Protein AF-A0ABD2NAQ2-F1 (afdb_monomer)

pLDDT: mean 83.65, std 16.42, range [29.16, 98.25]

Mean predicted aligned error: 15.55 Å

Radius of gyration: 66.4 Å; Cα contacts (8 Å, |Δi|>4): 76; chains: 1; bounding box: 113×41×179 Å

Solvent-accessible surface area (backbone atoms only — not comparable to full-atom values): 9978 Å² total; per-residue (Å²): 134,84,84,78,57,86,71,51,99,63,96,69,98,57,73,55,30,34,18,79,78,80,72,46,64,30,44,53,79,62,47,77,69,45,72,62,57,48,77,77,55,95,48,34,30,32,74,26,59,69,56,47,50,60,46,55,54,50,54,51,52,51,51,55,51,49,51,53,50,52,51,51,48,53,59,47,53,54,51,49,54,52,50,53,52,51,50,52,52,50,52,50,51,51,54,54,52,51,52,53,49,53,52,51,52,52,51,51,51,53,51,53,51,51,49,52,54,51,50,51,52,53,51,51,54,51,51,54,50,52,52,52,51,52,52,51,54,49,51,54,50,52,52,51,49,52,55,50,51,51,50,52,51,52,51,53,52,54,53,51,52,52,53,52,52,52,50,54,51,50,52,50,55,52,54,68,73,75,111

Organism: NCBI:txid559131

Structure (mmCIF, N/CA/C/O backbone):
data_AF-A0ABD2NAQ2-F1
#
_entry.id   AF-A0ABD2NAQ2-F1
#
loop_
_atom_site.group_PDB
_atom_site.id
_atom_site.type_symbol
_atom_site.label_atom_id
_atom_site.label_alt_id
_atom_site.label_comp_id
_atom_site.label_asym_id
_atom_site.label_entity_id
_atom_site.label_seq_id
_atom_site.pdbx_PDB_ins_code
_atom_site.Cartn_x
_atom_site.Cartn_y
_atom_site.Cartn_z
_atom_site.occupancy
_atom_site.B_iso_or_equiv
_atom_site.auth_seq_id
_atom_site.auth_comp_id
_atom_site.auth_asym_id
_atom_site.auth_atom_id
_atom_site.pdbx_PDB_model_num
ATOM 1 N N . MET A 1 1 ? -23.093 -37.014 73.236 1.00 29.16 1 MET A N 1
ATOM 2 C CA . MET A 1 1 ? -22.778 -35.650 73.711 1.00 29.16 1 MET A CA 1
ATOM 3 C C . MET A 1 1 ? -24.013 -34.782 73.513 1.00 29.16 1 MET A C 1
ATOM 5 O O . MET A 1 1 ? -24.425 -34.605 72.377 1.00 29.16 1 MET A O 1
ATOM 9 N N . GLN A 1 2 ? -24.665 -34.348 74.595 1.00 29.91 2 GLN A N 1
ATOM 10 C CA . GLN A 1 2 ? -25.843 -33.474 74.535 1.00 29.91 2 GLN A CA 1
ATOM 11 C C . GLN A 1 2 ? -25.378 -32.021 74.399 1.00 29.91 2 GLN A C 1
ATOM 13 O O . GLN A 1 2 ? -24.730 -31.498 75.302 1.00 29.91 2 GLN A O 1
ATOM 18 N N . SER A 1 3 ? -25.695 -31.372 73.278 1.00 34.88 3 SER A N 1
ATOM 19 C CA . SER A 1 3 ? -25.509 -29.930 73.108 1.00 34.88 3 SER A CA 1
ATOM 20 C C . SER A 1 3 ? -26.498 -29.196 74.019 1.00 34.88 3 SER A C 1
ATOM 22 O O . SER A 1 3 ? -27.685 -29.088 73.702 1.00 34.88 3 SER A O 1
ATOM 24 N N . GLN A 1 4 ? -26.041 -28.738 75.185 1.00 41.44 4 GLN A N 1
ATOM 25 C CA . GLN A 1 4 ? -26.838 -27.862 76.041 1.00 41.44 4 GLN A CA 1
ATOM 26 C C . GLN A 1 4 ? -27.029 -26.512 75.338 1.00 41.44 4 GLN A C 1
ATOM 28 O O . GLN A 1 4 ? -26.073 -25.806 75.027 1.00 41.44 4 GLN A O 1
ATOM 33 N N . PHE A 1 5 ? -28.289 -26.181 75.060 1.00 50.16 5 PHE A N 1
ATOM 34 C CA . PHE A 1 5 ? -28.706 -24.945 74.410 1.00 50.16 5 PHE A CA 1
ATOM 35 C C . PHE A 1 5 ? -28.447 -23.739 75.328 1.00 50.16 5 PHE A C 1
ATOM 37 O O . PHE A 1 5 ? -29.057 -23.611 76.388 1.00 50.16 5 PHE A O 1
ATOM 44 N N . GLN A 1 6 ? -27.567 -22.830 74.902 1.00 51.25 6 GLN A N 1
ATOM 45 C CA . GLN A 1 6 ? -27.079 -21.689 75.694 1.00 51.25 6 GLN A CA 1
ATOM 46 C C . GLN A 1 6 ? -28.094 -20.572 75.956 1.00 51.25 6 GLN A C 1
ATOM 48 O O . GLN A 1 6 ? -27.788 -19.632 76.682 1.00 51.25 6 GLN A O 1
ATOM 53 N N . CYS A 1 7 ? -29.299 -20.631 75.389 1.00 58.47 7 CYS A N 1
ATOM 54 C CA . CYS A 1 7 ? -30.279 -19.583 75.643 1.00 58.47 7 CYS A CA 1
ATOM 55 C C . CYS A 1 7 ? -30.779 -19.641 77.098 1.00 58.47 7 CYS A C 1
ATOM 57 O O . CYS A 1 7 ? -30.884 -18.617 77.766 1.00 58.47 7 CYS A O 1
ATOM 59 N N . CYS A 1 8 ? -31.061 -20.849 77.594 1.00 55.59 8 CYS A N 1
ATOM 60 C CA . CYS A 1 8 ? -31.665 -21.111 78.894 1.00 55.59 8 CYS A CA 1
ATOM 61 C C . CYS A 1 8 ? -31.304 -22.590 79.245 1.00 55.59 8 CYS A C 1
ATOM 63 O O . CYS A 1 8 ? -31.660 -23.464 78.462 1.00 55.59 8 CYS A O 1
ATOM 65 N N . ASN A 1 9 ? -30.642 -22.906 80.384 1.00 56.09 9 ASN A N 1
ATOM 66 C CA . ASN A 1 9 ? -30.220 -24.275 80.829 1.00 56.09 9 ASN A CA 1
ATOM 67 C C . ASN A 1 9 ? -31.375 -25.299 81.027 1.00 56.09 9 ASN A C 1
ATOM 69 O O . ASN A 1 9 ? -31.235 -26.311 81.712 1.00 56.09 9 ASN A O 1
ATOM 73 N N . LYS A 1 10 ? -32.559 -25.021 80.482 1.00 54.97 10 LYS A N 1
ATOM 74 C CA . LYS A 1 10 ? -33.785 -25.801 80.613 1.00 54.97 10 LYS A CA 1
ATOM 75 C C . LYS A 1 10 ? -34.208 -26.252 79.219 1.00 54.97 10 LYS A C 1
ATOM 77 O O . LYS A 1 10 ? -34.573 -25.428 78.387 1.00 54.97 10 LYS A O 1
ATOM 82 N N . SER A 1 11 ? -34.177 -27.558 78.981 1.00 52.00 11 SER A N 1
ATOM 83 C CA . SER A 1 11 ? -34.627 -28.183 77.739 1.00 52.00 11 SER A CA 1
ATOM 84 C C . SER A 1 11 ? -36.157 -28.151 77.654 1.00 52.00 11 SER A C 1
ATOM 86 O O . SER A 1 11 ? -36.830 -29.042 78.176 1.00 52.00 11 SER A O 1
ATOM 88 N N . LYS A 1 12 ? -36.729 -27.121 77.024 1.00 54.25 12 LYS A N 1
ATOM 89 C CA . LYS A 1 12 ? -38.137 -27.138 76.603 1.00 54.25 12 LYS A CA 1
ATOM 90 C C . LYS A 1 12 ? -38.196 -27.074 75.081 1.00 54.25 12 LYS A C 1
ATOM 92 O O . LYS A 1 12 ? -37.699 -26.134 74.479 1.00 54.25 12 LYS A O 1
ATOM 97 N N . LEU A 1 13 ? -38.810 -28.086 74.473 1.00 50.78 13 LEU A N 1
ATOM 98 C CA . LEU A 1 13 ? -39.140 -28.119 73.048 1.00 50.78 13 LEU A CA 1
ATOM 99 C C . LEU A 1 13 ? -40.300 -27.148 72.795 1.00 50.78 13 LEU A C 1
ATOM 101 O O . LEU A 1 13 ? -41.464 -27.525 72.888 1.00 50.78 13 LEU A O 1
ATOM 105 N N . THR A 1 14 ? -39.998 -25.881 72.542 1.00 58.00 14 THR A N 1
ATOM 106 C CA . THR A 1 14 ? -40.976 -24.886 72.080 1.00 58.00 14 THR A CA 1
ATOM 107 C C . THR A 1 14 ? -40.441 -24.167 70.846 1.00 58.00 14 THR A C 1
ATOM 109 O O . THR A 1 14 ? -39.246 -24.235 70.575 1.00 58.00 14 THR A O 1
ATOM 112 N N . ASN A 1 15 ? -41.328 -23.524 70.071 1.00 60.94 15 ASN A N 1
ATOM 113 C CA . ASN A 1 15 ? -40.996 -22.790 68.841 1.00 60.94 15 ASN A CA 1
ATOM 114 C C . ASN A 1 15 ? -39.727 -21.940 69.023 1.00 60.94 15 ASN A C 1
ATOM 116 O O . ASN A 1 15 ? -39.734 -20.938 69.747 1.00 60.94 15 ASN A O 1
ATOM 120 N N . ASN A 1 16 ? -38.643 -22.384 68.385 1.00 72.81 16 ASN A N 1
ATOM 121 C CA . ASN A 1 16 ? -37.325 -21.779 68.490 1.00 72.81 16 ASN A CA 1
ATOM 122 C C . ASN A 1 16 ? -37.149 -20.750 67.378 1.00 72.81 16 ASN A C 1
ATOM 124 O O . ASN A 1 16 ? -37.446 -21.024 66.219 1.00 72.81 16 ASN A O 1
ATOM 128 N N . TYR A 1 17 ? -36.632 -19.587 67.741 1.00 77.62 17 TYR A N 1
ATOM 129 C CA . TYR A 1 17 ? -36.128 -18.593 66.814 1.00 77.62 17 TYR A CA 1
ATOM 130 C C . TYR A 1 17 ? -34.646 -18.840 66.558 1.00 77.62 17 TYR A C 1
ATOM 132 O O . TYR A 1 17 ? -33.911 -19.249 67.450 1.00 77.62 17 TYR A O 1
ATOM 140 N N . PHE A 1 18 ? -34.195 -18.584 65.345 1.00 82.12 18 PHE A N 1
ATOM 141 C CA . PHE A 1 18 ? -32.835 -18.823 64.898 1.00 82.12 18 PHE A CA 1
ATOM 142 C C . PHE A 1 18 ? -32.216 -17.508 64.438 1.00 82.12 18 PHE A C 1
ATOM 144 O O . PHE A 1 18 ? -32.765 -16.834 63.563 1.00 82.12 18 PHE A O 1
ATOM 151 N N . CYS A 1 19 ? -31.074 -17.142 65.021 1.00 82.69 19 CYS A N 1
ATOM 152 C CA . CYS A 1 19 ? -30.321 -15.993 64.546 1.00 82.69 19 CYS A CA 1
ATOM 153 C C . CYS A 1 19 ? -29.577 -16.348 63.264 1.00 82.69 19 CYS A C 1
ATOM 155 O O . CYS A 1 19 ? -28.666 -17.172 63.290 1.00 82.69 19 CYS A O 1
ATOM 157 N N . VAL A 1 20 ? -29.910 -15.685 62.158 1.00 82.75 20 VAL A N 1
ATOM 158 C CA . VAL A 1 20 ? -29.296 -15.971 60.848 1.00 82.75 20 VAL A CA 1
ATOM 159 C C . VAL A 1 20 ? -27.815 -15.596 60.769 1.00 82.75 20 VAL A C 1
ATOM 161 O O . VAL A 1 20 ? -27.119 -16.039 59.863 1.00 82.75 20 VAL A O 1
ATOM 164 N N . LYS A 1 21 ? -27.332 -14.785 61.716 1.00 79.69 21 LYS A N 1
ATOM 165 C CA . LYS A 1 21 ? -25.961 -14.271 61.748 1.00 79.69 21 LYS A CA 1
ATOM 166 C C . LYS A 1 21 ? -25.032 -15.133 62.601 1.00 79.69 21 LYS A C 1
ATOM 168 O O . LYS A 1 21 ? -23.978 -15.550 62.142 1.00 79.69 21 LYS A O 1
ATOM 173 N N . CYS A 1 22 ? -25.415 -15.389 63.852 1.00 81.56 22 CYS A N 1
ATOM 174 C CA . CYS A 1 22 ? -24.594 -16.145 64.801 1.00 81.56 22 CYS A CA 1
ATOM 175 C C . CYS A 1 22 ? -25.030 -17.608 64.940 1.00 81.56 22 CYS A C 1
ATOM 177 O O . CYS A 1 22 ? -24.461 -18.329 65.754 1.00 81.56 22 CYS A O 1
ATOM 179 N N . PHE A 1 23 ? -26.048 -18.036 64.189 1.00 80.38 23 PHE A N 1
ATOM 180 C CA . PHE A 1 23 ? -26.566 -19.406 64.144 1.00 80.38 23 PHE A CA 1
ATOM 181 C C . PHE A 1 23 ? -27.083 -19.947 65.492 1.00 80.38 23 PHE A C 1
ATOM 183 O O . PHE A 1 23 ? -27.343 -21.141 65.631 1.00 80.38 23 PHE A O 1
ATOM 190 N N . HIS A 1 24 ? -27.272 -19.077 66.490 1.00 79.31 24 HIS A N 1
ATOM 191 C CA . HIS A 1 24 ? -27.803 -19.459 67.796 1.00 79.31 24 HIS A CA 1
ATOM 192 C C . HIS A 1 24 ? -29.325 -19.615 67.755 1.00 79.31 24 HIS A C 1
ATOM 194 O O . HIS A 1 24 ? -30.034 -18.854 67.091 1.00 79.31 24 HIS A O 1
ATOM 200 N N . LEU A 1 25 ? -29.822 -20.590 68.517 1.00 77.00 25 LEU A N 1
ATOM 201 C CA . LEU A 1 25 ? -31.245 -20.844 68.713 1.00 77.00 25 LEU A CA 1
ATOM 202 C C . LEU A 1 25 ? -31.725 -20.226 70.031 1.00 77.00 25 LEU A C 1
ATOM 204 O O . LEU A 1 25 ? -31.097 -20.379 71.080 1.00 77.00 25 LEU A O 1
ATOM 208 N N . PHE A 1 26 ? -32.865 -19.552 69.967 1.00 74.00 26 PHE A N 1
ATOM 209 C CA . PHE A 1 26 ? -33.489 -18.804 71.048 1.00 74.00 26 PHE A CA 1
ATOM 210 C C . PHE A 1 26 ? -34.907 -19.325 71.268 1.00 74.00 26 PHE A C 1
ATOM 212 O O . PHE A 1 26 ? -35.694 -19.416 70.330 1.00 74.00 26 PHE A O 1
ATOM 219 N N . HIS A 1 27 ? -35.284 -19.625 72.510 1.00 75.94 27 HIS A N 1
ATOM 220 C CA . HIS A 1 27 ? -36.689 -19.914 72.811 1.00 7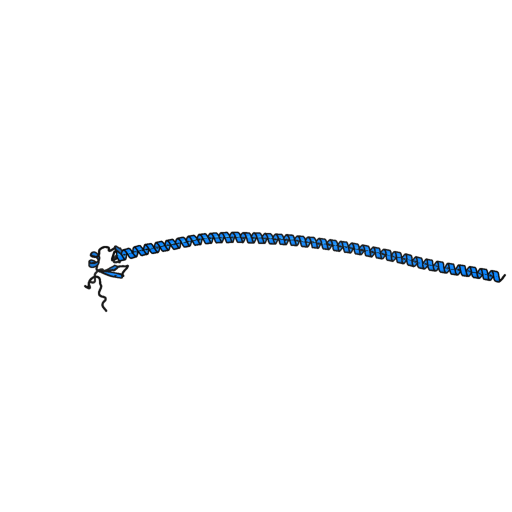5.94 27 HIS A CA 1
ATO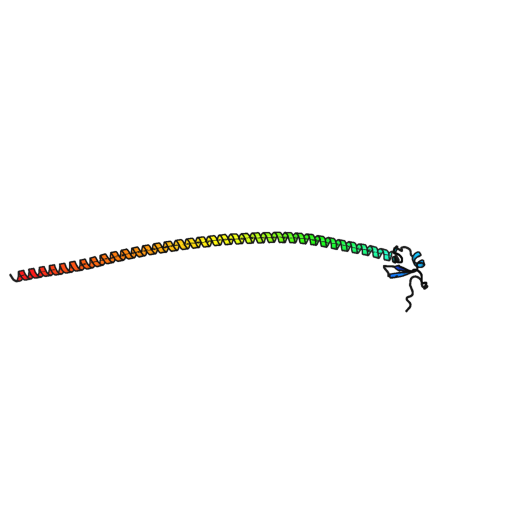M 221 C C . HIS A 1 27 ? -37.525 -18.642 72.639 1.00 75.94 27 HIS A C 1
ATOM 223 O O . HIS A 1 27 ? -37.065 -17.576 73.045 1.00 75.94 27 HIS A O 1
ATOM 229 N N . LYS A 1 28 ? -38.777 -18.747 72.174 1.00 70.25 28 LYS A N 1
ATOM 230 C CA . LYS A 1 28 ? -39.713 -17.605 72.077 1.00 70.25 28 LYS A CA 1
ATOM 231 C C . LYS A 1 28 ? -39.736 -16.712 73.331 1.00 70.25 28 LYS A C 1
ATOM 233 O O . LYS A 1 28 ? -39.544 -15.508 73.251 1.00 70.25 28 LYS A O 1
ATOM 238 N N . SER A 1 29 ? -39.848 -17.309 74.517 1.00 66.50 29 SER A N 1
ATOM 239 C CA . SER A 1 29 ? -39.868 -16.561 75.784 1.00 66.50 29 SER A CA 1
ATOM 240 C C . SER A 1 29 ? -38.526 -15.926 76.165 1.00 66.50 29 SER A C 1
ATOM 242 O O . SER A 1 29 ? -38.493 -14.970 76.935 1.00 66.50 29 SER A O 1
ATOM 244 N N . CYS A 1 30 ? -37.408 -16.505 75.712 1.00 70.00 30 CYS A N 1
ATOM 245 C CA . CYS A 1 30 ? -36.075 -15.951 75.944 1.00 70.00 30 CYS A CA 1
ATOM 246 C C . CYS A 1 30 ? -35.786 -14.853 74.874 1.00 70.00 30 CYS A C 1
ATOM 248 O O . CYS A 1 30 ? -35.131 -13.869 75.195 1.00 70.00 30 CYS A O 1
ATOM 250 N N . GLN A 1 31 ? -36.370 -14.947 73.666 1.00 67.50 31 GLN A N 1
ATOM 251 C CA . GLN A 1 31 ? -36.356 -13.939 72.590 1.00 67.50 31 GLN A CA 1
ATOM 252 C C . GLN A 1 31 ? -37.108 -12.655 72.971 1.00 67.50 31 GLN A C 1
ATOM 254 O O . GLN A 1 31 ? -36.556 -11.574 72.807 1.00 67.50 31 GLN A O 1
ATOM 259 N N . GLU A 1 32 ? -38.311 -12.755 73.544 1.00 66.88 32 GLU A N 1
ATOM 260 C CA . GLU A 1 32 ? -39.116 -11.594 73.982 1.00 66.88 32 GLU A CA 1
ATOM 261 C C . GLU A 1 32 ? -38.416 -10.724 75.051 1.00 66.88 32 GLU A C 1
ATOM 263 O O . GLU A 1 32 ? -38.798 -9.578 75.278 1.00 66.88 32 GLU A O 1
ATOM 268 N N . ARG A 1 33 ? -37.378 -11.254 75.715 1.00 67.69 33 ARG A N 1
ATOM 269 C CA . ARG A 1 33 ? -36.592 -10.548 76.743 1.00 67.69 33 ARG A CA 1
ATOM 270 C C . ARG A 1 33 ? -35.350 -9.848 76.193 1.00 67.69 33 ARG A C 1
ATOM 272 O O . ARG A 1 33 ? -34.773 -9.019 76.895 1.00 67.69 33 ARG A O 1
ATOM 279 N N . VAL A 1 34 ? -34.918 -10.192 74.981 1.00 66.94 34 VAL A N 1
ATOM 280 C CA . VAL A 1 34 ? -33.747 -9.588 74.340 1.00 66.94 34 VAL A CA 1
ATOM 281 C C . VAL A 1 34 ? -34.187 -8.299 73.646 1.00 66.94 34 VAL A C 1
ATOM 283 O O . VAL A 1 34 ? -35.018 -8.320 72.743 1.00 66.94 34 VAL A O 1
ATOM 286 N N . LYS A 1 35 ? -33.640 -7.161 74.085 1.00 62.09 35 LYS A N 1
ATOM 287 C CA . LYS A 1 35 ? -33.838 -5.861 73.425 1.00 62.09 35 LYS A CA 1
ATOM 288 C C . LYS A 1 35 ? -32.977 -5.789 72.152 1.00 62.09 35 LYS A C 1
ATOM 290 O O . LYS A 1 35 ? -31.885 -6.345 72.144 1.00 62.09 35 LYS A O 1
ATOM 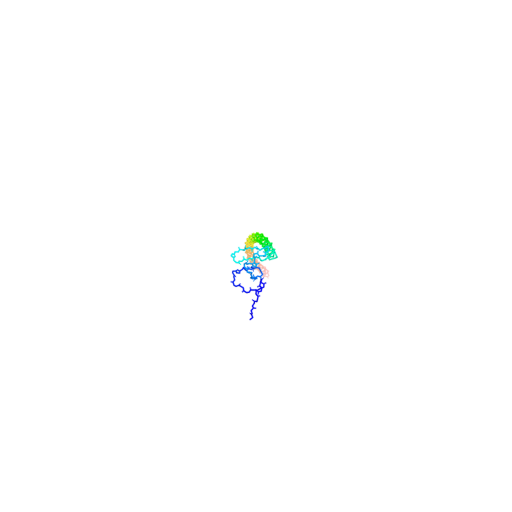295 N N . GLY A 1 36 ? -33.461 -5.110 71.106 1.00 64.62 36 GLY 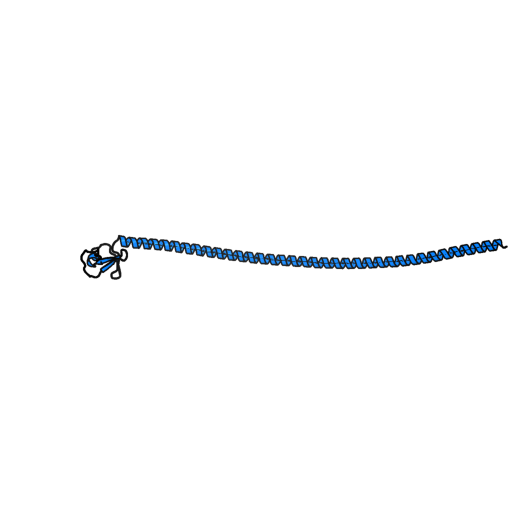A N 1
ATOM 296 C CA . GLY A 1 36 ? -32.712 -4.924 69.847 1.00 64.62 36 GLY A CA 1
ATOM 297 C C . GLY A 1 36 ? -32.832 -6.080 68.844 1.00 64.62 36 GLY A C 1
ATOM 298 O O . GLY A 1 36 ? -31.950 -6.301 68.021 1.00 64.62 36 GLY A O 1
ATOM 299 N N . LEU A 1 37 ? -33.907 -6.867 68.932 1.00 72.12 37 LEU A N 1
ATOM 300 C CA . LEU A 1 37 ? -34.089 -8.062 68.116 1.00 72.12 37 LEU A CA 1
ATOM 301 C C . LEU A 1 37 ? -34.897 -7.749 66.852 1.00 72.12 37 LEU A C 1
ATOM 303 O O . LEU A 1 37 ? -36.042 -7.306 66.937 1.00 72.12 37 LEU A O 1
ATOM 307 N N . ILE A 1 38 ? -34.308 -8.003 65.683 1.00 78.38 38 ILE A N 1
ATOM 308 C CA . ILE A 1 38 ? -34.953 -7.765 64.383 1.00 78.38 38 ILE A CA 1
ATOM 309 C C . ILE A 1 38 ? -35.508 -9.094 63.876 1.00 78.38 38 ILE A C 1
ATOM 311 O O . ILE A 1 38 ? -34.770 -10.070 63.740 1.00 78.38 38 ILE A O 1
ATOM 315 N N . THR A 1 39 ? -36.812 -9.148 63.614 1.00 79.31 39 THR A N 1
ATOM 316 C CA . THR A 1 39 ? -37.446 -10.329 63.010 1.00 79.31 39 THR A CA 1
ATOM 317 C C . THR A 1 39 ? -37.382 -10.195 61.496 1.00 79.31 39 THR A C 1
ATOM 319 O O . THR A 1 39 ? -37.790 -9.166 60.969 1.00 79.31 39 THR A O 1
ATOM 322 N N . ILE A 1 40 ? -36.853 -11.213 60.814 1.00 80.88 40 ILE A N 1
ATOM 323 C CA . ILE A 1 40 ? -36.738 -11.222 59.349 1.00 80.88 40 ILE A CA 1
ATOM 324 C C . ILE A 1 40 ? -37.986 -11.872 58.756 1.00 80.88 40 ILE A C 1
ATOM 326 O O . ILE A 1 40 ? -38.737 -11.227 58.036 1.00 80.88 40 ILE A O 1
ATOM 330 N N . ASP A 1 41 ? -38.204 -13.150 59.077 1.00 78.25 41 ASP A N 1
ATOM 331 C CA . ASP A 1 41 ? -39.345 -13.926 58.591 1.00 78.25 41 ASP A CA 1
ATOM 332 C C . ASP A 1 41 ? -39.552 -15.188 59.447 1.00 78.25 41 ASP A C 1
ATOM 334 O O . ASP A 1 41 ? -38.596 -15.905 59.762 1.00 78.25 41 ASP A O 1
ATOM 338 N N . GLY A 1 42 ? -40.799 -15.465 59.833 1.00 79.06 42 GLY A N 1
ATOM 339 C CA . GLY A 1 42 ? -41.190 -16.613 60.656 1.00 79.06 42 GLY A CA 1
ATOM 340 C C . GLY A 1 42 ? -40.345 -16.778 61.928 1.00 79.06 42 GLY A C 1
ATOM 341 O O . GLY A 1 42 ? -40.471 -16.021 62.889 1.00 79.06 42 GLY A O 1
ATOM 342 N N . HIS A 1 43 ? -39.486 -17.801 61.936 1.00 80.88 43 HIS A N 1
ATOM 343 C CA . HIS A 1 43 ? -38.580 -18.125 63.044 1.00 80.88 43 HIS A CA 1
ATOM 344 C C . HIS A 1 43 ? -37.165 -17.537 62.886 1.00 80.88 43 HIS A C 1
ATOM 346 O O . HIS A 1 43 ? -36.298 -17.812 63.711 1.00 80.88 43 HIS A O 1
ATOM 352 N N . ARG A 1 44 ? -36.888 -16.742 61.846 1.00 82.12 44 ARG A N 1
ATOM 353 C CA . ARG A 1 44 ? -35.563 -16.159 61.571 1.00 82.12 44 ARG A CA 1
ATOM 354 C C . ARG A 1 44 ? -35.448 -14.754 62.153 1.00 82.12 44 ARG A C 1
ATOM 356 O O . ARG A 1 44 ? -36.293 -13.898 61.893 1.00 82.12 44 ARG A O 1
ATOM 363 N N . ILE A 1 45 ? -34.388 -14.519 62.918 1.00 82.56 45 ILE A N 1
ATOM 364 C CA . ILE A 1 45 ? -34.157 -13.267 63.651 1.00 82.56 45 ILE A CA 1
ATOM 365 C C . ILE A 1 45 ? -32.700 -12.800 63.542 1.00 82.56 45 ILE A C 1
ATOM 367 O O . ILE A 1 45 ? -31.828 -13.536 63.079 1.00 82.56 45 ILE A O 1
ATOM 371 N N . ILE A 1 46 ? -32.429 -11.594 64.034 1.00 82.75 46 ILE A N 1
ATOM 372 C CA . ILE A 1 46 ? -31.099 -11.063 64.347 1.00 82.75 46 ILE A CA 1
ATOM 373 C C . ILE A 1 46 ? -31.093 -10.746 65.841 1.00 82.75 46 ILE A C 1
ATOM 375 O O . ILE A 1 46 ? -31.887 -9.933 66.303 1.00 82.75 46 ILE A O 1
ATOM 379 N N . CYS A 1 47 ? -30.247 -11.437 66.608 1.00 75.88 47 CYS A N 1
ATOM 380 C CA . CYS A 1 47 ? -30.383 -11.523 68.066 1.00 75.88 47 CYS A CA 1
ATOM 381 C C . CYS A 1 47 ? -29.780 -10.364 68.870 1.00 75.88 47 CYS A C 1
ATOM 383 O O . CYS A 1 47 ? -29.912 -10.368 70.089 1.00 75.88 47 CYS A O 1
ATOM 385 N N . SER A 1 48 ? -29.062 -9.433 68.248 1.00 73.75 48 SER A N 1
ATOM 386 C CA . SER A 1 48 ? -28.452 -8.306 68.955 1.00 73.75 48 SER A CA 1
ATOM 387 C C . SER A 1 48 ? -28.112 -7.162 68.011 1.00 73.75 48 SER A C 1
ATOM 389 O O . SER A 1 48 ? -27.868 -7.388 66.822 1.00 73.75 48 SER A O 1
ATOM 391 N N . ASP A 1 49 ? -27.984 -5.964 68.580 1.00 66.38 49 ASP A N 1
ATOM 392 C CA . ASP A 1 49 ? -27.520 -4.765 67.874 1.00 66.38 49 ASP A CA 1
ATOM 393 C C . ASP A 1 49 ? -26.153 -4.989 67.203 1.00 66.38 49 ASP A C 1
ATOM 395 O O . ASP A 1 49 ? -25.927 -4.517 66.095 1.00 66.38 49 ASP A O 1
ATOM 399 N N . GLY A 1 50 ? -25.273 -5.800 67.809 1.00 69.50 50 GLY A N 1
ATOM 400 C CA . GLY A 1 50 ? -23.990 -6.184 67.208 1.00 69.50 50 GLY A CA 1
ATOM 401 C C . GLY A 1 50 ? -24.128 -7.089 65.975 1.00 69.50 50 GLY A C 1
ATOM 402 O O . GLY A 1 50 ? -23.389 -6.922 65.008 1.00 69.50 50 GLY A O 1
ATOM 403 N N . CYS A 1 51 ? -25.096 -8.016 65.958 1.00 74.31 51 CYS A N 1
ATOM 404 C CA . CYS A 1 51 ? -25.382 -8.815 64.759 1.00 74.31 51 CYS A CA 1
ATOM 405 C C . CYS A 1 51 ? -26.068 -7.983 63.663 1.00 74.31 51 CYS A C 1
ATOM 407 O O . CYS A 1 51 ? -25.874 -8.282 62.486 1.00 74.31 51 CYS A O 1
ATOM 409 N N . ALA A 1 52 ? -26.860 -6.972 64.038 1.00 69.38 52 ALA A N 1
ATOM 410 C CA . ALA A 1 52 ? -27.517 -6.056 63.107 1.00 69.38 52 ALA A CA 1
ATOM 411 C C . ALA A 1 52 ? -26.515 -5.084 62.464 1.00 69.38 52 ALA A C 1
ATOM 413 O O . ALA A 1 52 ? -26.483 -4.973 61.241 1.00 69.38 52 ALA A O 1
ATOM 414 N N . GLN A 1 53 ? -25.636 -4.466 63.261 1.00 71.12 53 GLN A N 1
ATOM 415 C CA . GLN A 1 53 ? -24.569 -3.595 62.759 1.00 71.12 53 GLN A CA 1
ATOM 416 C C . GLN A 1 53 ? -23.641 -4.331 61.791 1.00 71.12 53 GLN A C 1
ATOM 418 O O . GLN A 1 53 ? -23.389 -3.824 60.708 1.00 71.12 53 GLN A O 1
ATOM 423 N N . ASP A 1 54 ? -23.205 -5.555 62.106 1.00 73.69 54 ASP A N 1
ATOM 424 C CA . ASP A 1 54 ? -22.331 -6.333 61.212 1.00 73.69 54 ASP A CA 1
ATOM 425 C C . ASP A 1 54 ? -23.021 -6.753 59.892 1.00 73.69 54 ASP A C 1
ATOM 427 O O . ASP A 1 54 ? -22.364 -7.199 58.955 1.00 73.69 54 ASP A O 1
ATOM 431 N N . ILE A 1 55 ? -24.353 -6.684 59.786 1.00 70.62 55 ILE A N 1
ATOM 432 C CA . ILE A 1 55 ? -25.054 -6.844 58.496 1.00 70.62 55 ILE A CA 1
ATOM 433 C C . ILE A 1 55 ? -24.983 -5.537 57.712 1.00 70.62 55 ILE A C 1
ATOM 435 O O . ILE A 1 55 ? -24.521 -5.550 56.575 1.00 70.62 55 ILE A O 1
ATOM 439 N N . THR A 1 56 ? -25.341 -4.418 58.342 1.00 73.31 56 THR A N 1
ATOM 440 C CA . THR A 1 56 ? -25.320 -3.097 57.704 1.00 73.31 56 THR A CA 1
ATOM 441 C C . THR A 1 56 ? -23.922 -2.715 57.210 1.00 73.31 56 THR A C 1
ATOM 443 O O . THR A 1 56 ? -23.786 -2.228 56.093 1.00 73.31 56 THR A O 1
ATOM 446 N N . THR A 1 57 ? -22.865 -2.992 57.984 1.00 74.94 57 THR A N 1
ATOM 447 C CA . THR A 1 57 ? -21.484 -2.694 57.569 1.00 74.94 57 THR A CA 1
ATOM 448 C C . THR A 1 57 ? -21.069 -3.510 56.343 1.00 74.94 57 THR A C 1
ATOM 450 O O . THR A 1 57 ? -20.483 -2.961 55.417 1.00 74.94 57 THR A O 1
ATOM 453 N N . ARG A 1 58 ? -21.424 -4.802 56.287 1.00 77.00 58 ARG A N 1
ATOM 454 C CA . ARG A 1 58 ? -21.110 -5.657 55.129 1.00 77.00 58 ARG A CA 1
ATOM 455 C C . ARG A 1 58 ? -21.902 -5.277 53.884 1.00 77.00 58 ARG A C 1
ATOM 457 O O . ARG A 1 58 ? -21.363 -5.333 52.787 1.00 77.00 58 ARG A O 1
ATOM 464 N 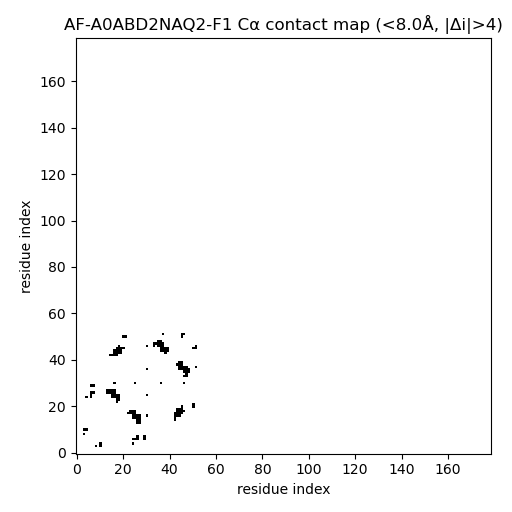N . GLU A 1 59 ? -23.171 -4.906 54.031 1.00 79.81 59 GLU A N 1
ATOM 465 C CA . GLU A 1 59 ? -23.982 -4.408 52.911 1.00 79.81 59 GLU A CA 1
ATOM 466 C C . GLU A 1 59 ? -23.384 -3.122 52.327 1.00 79.81 59 GLU A C 1
ATOM 468 O O . GLU A 1 59 ? -23.293 -2.988 51.108 1.00 79.81 59 GLU A O 1
ATOM 473 N N . GLN A 1 60 ? -22.894 -2.226 53.189 1.00 82.88 60 GLN A N 1
ATOM 474 C CA . GLN A 1 60 ? -22.181 -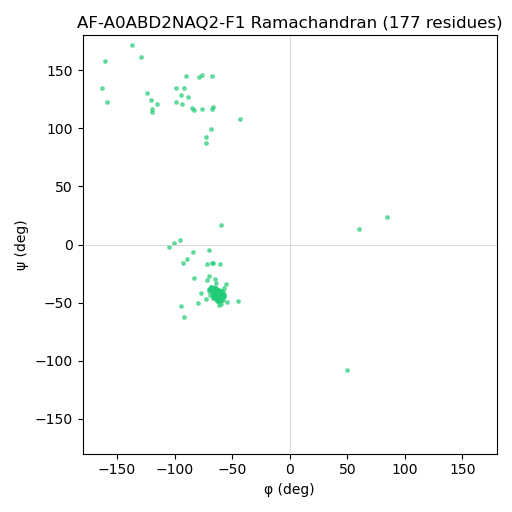1.017 52.780 1.00 82.88 60 GLN A CA 1
ATOM 475 C C . GLN A 1 60 ? -20.875 -1.347 52.032 1.00 82.88 60 GLN A C 1
ATOM 477 O O . GLN A 1 60 ? -20.636 -0.811 50.953 1.00 82.88 60 GLN A O 1
ATOM 482 N N . GLU A 1 61 ? -20.056 -2.264 52.564 1.00 85.62 61 GLU A N 1
ATOM 483 C CA . GLU A 1 61 ? -18.808 -2.716 51.926 1.00 85.62 61 GLU A CA 1
ATOM 484 C C . GLU A 1 61 ? -19.058 -3.348 50.548 1.00 85.62 61 GLU A C 1
ATOM 486 O O . GLU A 1 61 ? -18.339 -3.054 49.589 1.00 85.62 61 GLU A O 1
ATOM 491 N N . HIS A 1 62 ? -20.103 -4.172 50.423 1.00 87.31 62 HIS A N 1
ATOM 492 C CA . HIS A 1 62 ? -20.494 -4.778 49.150 1.00 87.31 62 HIS A CA 1
ATOM 493 C C . HIS A 1 62 ? -20.987 -3.746 48.130 1.00 87.31 62 HIS A C 1
ATOM 495 O O . HIS A 1 62 ? -20.667 -3.864 46.945 1.00 87.31 62 HIS A O 1
ATOM 501 N N . GLU A 1 63 ? -21.739 -2.728 48.556 1.00 90.38 63 GLU A N 1
ATOM 502 C CA . GLU A 1 63 ? -22.187 -1.664 47.653 1.00 90.38 63 GLU A CA 1
ATOM 503 C C . GLU A 1 63 ? -21.007 -0.788 47.195 1.00 90.38 63 GLU A C 1
ATOM 505 O O . GLU A 1 63 ? -20.913 -0.444 46.014 1.00 90.38 63 GLU A O 1
ATOM 510 N N . ASP A 1 64 ? -20.048 -0.502 48.079 1.00 91.88 64 ASP A N 1
ATOM 511 C CA . ASP A 1 64 ? -18.813 0.207 47.726 1.00 91.88 64 ASP A CA 1
ATOM 512 C C . ASP A 1 64 ? -17.955 -0.589 46.729 1.00 91.88 64 ASP A C 1
ATOM 514 O O . ASP A 1 64 ? -17.408 -0.024 45.774 1.00 91.88 64 ASP A O 1
ATOM 518 N N . GLU A 1 65 ? -17.839 -1.904 46.916 1.00 94.00 65 GLU A N 1
ATOM 519 C CA . GLU A 1 65 ? -17.116 -2.789 46.000 1.00 94.00 65 GLU A CA 1
ATOM 520 C C . GLU A 1 65 ? -17.808 -2.879 44.634 1.00 94.00 65 GLU A C 1
ATOM 522 O O . GLU A 1 65 ? -17.160 -2.713 43.595 1.00 94.00 65 GLU A O 1
ATOM 527 N N . LYS A 1 66 ? -19.135 -3.028 44.618 1.00 93.88 66 LYS A N 1
ATOM 528 C CA . LYS A 1 66 ? -19.947 -2.985 43.396 1.00 93.88 66 LYS A CA 1
ATOM 529 C C . LYS A 1 66 ? -19.766 -1.665 42.645 1.00 93.88 66 LYS A C 1
ATOM 531 O O . LYS A 1 66 ? -19.561 -1.685 41.433 1.00 93.88 66 LYS A O 1
ATOM 536 N N . ASN A 1 67 ? -19.774 -0.529 43.341 1.00 95.19 67 ASN A N 1
ATOM 537 C CA . ASN A 1 67 ? -19.564 0.782 42.723 1.00 95.19 67 ASN A CA 1
ATOM 538 C C . ASN A 1 67 ? -18.154 0.928 42.128 1.00 95.19 67 ASN A C 1
ATOM 540 O O . ASN A 1 67 ? -18.000 1.470 41.030 1.00 95.19 67 ASN A O 1
ATOM 544 N N . LYS A 1 68 ? -17.121 0.400 42.798 1.00 96.50 68 LYS A N 1
ATOM 545 C CA . LYS A 1 68 ? -15.752 0.352 42.249 1.00 96.50 68 LYS A CA 1
ATOM 546 C C . LYS A 1 68 ? -15.669 -0.513 40.992 1.00 96.50 68 LYS A C 1
ATOM 548 O O . LYS A 1 68 ? -15.028 -0.110 40.019 1.00 96.50 68 LYS A O 1
ATOM 553 N N . LEU A 1 69 ? -16.322 -1.675 40.995 1.00 96.75 69 LEU A N 1
ATOM 554 C CA . LEU A 1 69 ? -16.365 -2.568 39.836 1.00 96.75 69 LEU A CA 1
ATOM 555 C C . LEU A 1 69 ? -17.102 -1.921 38.661 1.00 96.75 69 LEU A C 1
ATOM 557 O O . LEU A 1 69 ? -16.566 -1.907 37.558 1.00 96.75 69 LEU A O 1
ATOM 561 N N . LEU A 1 70 ? -18.264 -1.305 38.896 1.00 97.06 70 LEU A N 1
ATOM 562 C CA . LEU A 1 70 ? -19.020 -0.586 37.863 1.00 97.06 70 LEU A CA 1
ATOM 563 C C . LEU A 1 70 ? -18.210 0.556 37.247 1.00 97.06 70 LEU A C 1
ATOM 565 O O . LEU A 1 70 ? -18.177 0.704 36.028 1.00 97.06 70 LEU A O 1
ATOM 569 N N . LYS A 1 71 ? -17.500 1.329 38.076 1.00 97.25 71 LYS A N 1
ATOM 570 C CA . LYS A 1 71 ? -16.600 2.371 37.576 1.00 97.25 71 LYS A CA 1
ATOM 571 C C . LYS A 1 71 ? -15.486 1.783 36.707 1.00 97.25 71 LYS A C 1
ATOM 573 O O . LYS A 1 71 ? -15.215 2.300 35.632 1.00 97.25 71 LYS A O 1
ATOM 578 N N . THR A 1 72 ? -14.882 0.680 37.147 1.00 97.25 72 THR A N 1
ATOM 579 C CA . THR A 1 72 ? -13.813 0.004 36.397 1.00 97.25 72 THR A CA 1
ATOM 580 C C . THR A 1 72 ? -14.310 -0.532 35.055 1.00 97.25 72 THR A C 1
ATOM 582 O O . THR A 1 72 ? -13.595 -0.422 34.062 1.00 97.25 72 THR A O 1
ATOM 585 N N . ILE A 1 73 ? -15.529 -1.079 35.013 1.00 97.50 73 ILE A N 1
ATOM 586 C CA . ILE A 1 73 ? -16.175 -1.541 33.777 1.00 97.50 73 ILE A CA 1
ATOM 587 C C . ILE A 1 73 ? -16.359 -0.365 32.817 1.00 97.50 73 ILE A C 1
ATOM 589 O O . ILE A 1 73 ? -15.856 -0.435 31.700 1.00 97.50 73 ILE A O 1
ATOM 593 N N . ASN A 1 74 ? -16.955 0.743 33.268 1.00 97.69 74 ASN A N 1
ATOM 594 C CA . ASN A 1 74 ? -17.117 1.937 32.432 1.00 97.69 74 ASN A CA 1
ATOM 595 C C . ASN A 1 74 ? -15.767 2.468 31.912 1.00 97.69 74 ASN A C 1
ATOM 597 O O . ASN A 1 74 ? -15.633 2.785 30.732 1.00 97.69 74 ASN A O 1
ATOM 601 N N . ASP A 1 75 ? -14.741 2.532 32.766 1.00 97.62 75 ASP A N 1
ATOM 602 C CA . ASP A 1 75 ? -13.404 2.995 32.371 1.00 97.62 75 ASP A CA 1
ATOM 603 C C . ASP A 1 75 ? -12.734 2.051 31.350 1.00 97.62 75 ASP A C 1
ATOM 605 O O . ASP A 1 75 ? -11.886 2.474 30.557 1.00 97.62 75 ASP A O 1
ATOM 609 N N . LEU A 1 76 ? -13.048 0.753 31.384 1.00 97.69 76 LEU A N 1
ATOM 610 C CA . LEU A 1 76 ? -12.575 -0.221 30.398 1.00 97.69 76 LEU A CA 1
ATOM 611 C C . LEU A 1 76 ? -13.350 -0.111 29.082 1.00 97.69 76 LEU A C 1
ATOM 613 O O . LEU A 1 76 ? -12.721 -0.125 28.028 1.00 97.69 76 LEU A O 1
ATOM 617 N N . GLU A 1 77 ? -14.669 0.065 29.132 1.00 97.81 77 GLU A N 1
ATOM 618 C CA . GLU A 1 77 ? -15.513 0.254 27.945 1.00 97.81 77 GLU A CA 1
ATOM 619 C C . GLU A 1 77 ? -15.098 1.496 27.149 1.00 97.81 77 GLU A C 1
ATOM 621 O O . GLU A 1 77 ? -14.917 1.424 25.933 1.00 97.81 77 GLU A O 1
ATOM 626 N N . VAL A 1 78 ? -14.851 2.620 27.831 1.00 97.94 78 VAL A N 1
ATOM 627 C CA . VAL A 1 78 ? -14.356 3.845 27.181 1.00 97.94 78 VAL A CA 1
ATOM 628 C C . VAL A 1 78 ? -13.001 3.601 26.513 1.00 97.94 78 VAL A C 1
ATOM 630 O O . VAL A 1 78 ? -12.810 3.964 25.353 1.00 97.94 78 VAL A O 1
ATOM 633 N N . ARG A 1 79 ? -12.071 2.929 27.206 1.00 97.00 79 ARG A N 1
ATOM 634 C CA . ARG A 1 79 ? -10.754 2.598 26.637 1.00 97.00 79 ARG A CA 1
ATOM 635 C C . ARG A 1 79 ? -10.851 1.667 25.432 1.00 97.00 79 ARG A C 1
ATOM 637 O O . ARG A 1 79 ? -10.090 1.849 24.486 1.00 97.00 79 ARG A O 1
ATOM 644 N N . MET A 1 80 ? -11.764 0.697 25.451 1.00 97.50 80 MET A N 1
ATOM 645 C CA . MET A 1 80 ? -12.004 -0.182 24.305 1.00 97.50 80 MET A CA 1
ATOM 646 C C . MET A 1 80 ? -12.497 0.610 23.093 1.00 97.50 80 MET A C 1
ATOM 648 O O . MET A 1 80 ? -11.937 0.460 22.011 1.00 97.50 80 MET A O 1
ATOM 652 N N . LEU A 1 81 ? -13.466 1.511 23.277 1.00 97.56 81 LEU A N 1
ATOM 653 C CA . LEU A 1 81 ? -13.971 2.358 22.191 1.00 97.56 81 LEU A CA 1
ATOM 654 C C . LEU A 1 81 ? -12.881 3.263 21.598 1.00 97.56 81 LEU A C 1
ATOM 656 O O . LEU A 1 81 ? -12.810 3.440 20.380 1.00 97.56 81 LEU A O 1
ATOM 660 N N . ASP A 1 82 ? -12.008 3.823 22.436 1.00 97.44 82 ASP A N 1
ATOM 661 C CA . ASP A 1 82 ? -10.878 4.627 21.963 1.00 97.44 82 ASP A CA 1
ATOM 662 C C . ASP A 1 82 ? -9.855 3.781 21.188 1.00 97.44 82 ASP A C 1
ATOM 664 O O . ASP A 1 82 ? -9.348 4.219 20.150 1.00 97.44 82 ASP A O 1
ATOM 668 N N . GLN A 1 83 ? -9.590 2.550 21.635 1.00 97.56 83 GLN A N 1
ATOM 669 C CA . GLN A 1 83 ? -8.734 1.607 20.911 1.00 97.56 83 GLN A CA 1
ATOM 670 C C . GLN A 1 83 ? -9.339 1.199 19.565 1.00 97.56 83 GLN A C 1
ATOM 672 O O . GLN A 1 83 ? -8.625 1.189 18.565 1.00 97.56 83 GLN A O 1
ATOM 677 N N . GLU A 1 84 ? -10.640 0.921 19.500 1.00 97.75 84 GLU A N 1
ATOM 678 C CA . GLU A 1 84 ? -11.334 0.601 18.246 1.00 97.75 84 GLU A CA 1
ATOM 679 C C . GLU A 1 84 ? -11.259 1.758 17.247 1.00 97.75 84 GLU A C 1
ATOM 681 O O . GLU A 1 84 ? -10.950 1.550 16.070 1.00 97.75 84 GLU A O 1
ATOM 686 N N . ARG A 1 85 ? -11.457 2.998 17.712 1.00 97.44 85 ARG A N 1
ATOM 687 C CA . ARG A 1 85 ? -11.280 4.195 16.874 1.00 97.44 85 ARG A CA 1
ATOM 688 C C . ARG A 1 85 ? -9.851 4.323 16.367 1.00 97.44 85 ARG A C 1
ATOM 690 O O . ARG A 1 85 ? -9.646 4.635 15.195 1.00 97.44 85 ARG A O 1
ATOM 697 N N . HIS A 1 86 ? -8.868 4.076 17.228 1.00 97.50 86 HIS A N 1
ATOM 698 C CA . HIS A 1 86 ? -7.463 4.115 16.840 1.00 97.50 86 HIS A CA 1
ATOM 699 C C . HIS A 1 86 ? -7.134 3.044 15.792 1.00 97.50 86 HIS A C 1
ATOM 701 O O . HIS A 1 86 ? -6.487 3.347 14.791 1.00 97.50 86 HIS A O 1
ATOM 707 N N . ILE A 1 87 ? -7.627 1.816 15.973 1.00 97.81 87 ILE A N 1
ATOM 708 C CA . ILE A 1 87 ? -7.465 0.723 15.006 1.00 97.81 87 ILE A CA 1
ATOM 709 C C . ILE A 1 87 ? -8.090 1.104 13.661 1.00 97.81 87 ILE A C 1
ATOM 711 O O . ILE A 1 87 ? -7.442 0.943 12.630 1.00 97.81 87 ILE A O 1
ATOM 715 N N . ALA A 1 88 ? -9.302 1.663 13.653 1.00 97.50 88 ALA A N 1
ATOM 716 C CA . ALA A 1 88 ? -9.963 2.097 12.422 1.00 97.50 88 ALA A CA 1
ATOM 717 C C . ALA A 1 88 ? -9.170 3.197 11.690 1.00 97.50 88 ALA A C 1
ATOM 719 O O . ALA A 1 88 ? -9.034 3.163 10.465 1.00 97.50 88 ALA A O 1
ATOM 720 N N . LEU A 1 89 ? -8.601 4.154 12.431 1.00 97.69 89 LEU A N 1
ATOM 721 C CA . LEU A 1 89 ? -7.724 5.183 11.864 1.00 97.69 89 LEU A CA 1
ATOM 722 C C . LEU A 1 89 ? -6.454 4.577 11.260 1.00 97.69 89 LEU A C 1
ATOM 724 O O . LEU A 1 89 ? -6.078 4.946 10.148 1.00 97.69 89 LEU A O 1
ATOM 728 N N . GLN A 1 90 ? -5.819 3.633 11.955 1.00 97.38 90 GLN A N 1
ATOM 729 C CA . GLN A 1 90 ? -4.633 2.945 11.447 1.00 97.38 90 GLN A CA 1
ATOM 730 C C . GLN A 1 90 ? -4.946 2.123 10.197 1.00 97.38 90 GLN A C 1
ATOM 732 O O . GLN A 1 90 ? -4.199 2.192 9.228 1.00 97.38 90 GLN A O 1
ATOM 737 N N . GLN A 1 91 ? -6.060 1.388 10.179 1.00 97.56 91 GLN A N 1
ATOM 738 C CA . GLN A 1 91 ? -6.499 0.636 9.000 1.00 97.56 91 GLN A CA 1
ATOM 739 C C . GLN A 1 91 ? -6.676 1.551 7.790 1.00 97.56 91 GLN A C 1
ATOM 741 O O . GLN A 1 91 ? -6.186 1.233 6.711 1.00 97.56 91 GLN A O 1
ATOM 746 N N . LYS A 1 92 ? -7.299 2.720 7.981 1.00 97.56 92 LYS A N 1
ATOM 747 C CA . LYS A 1 92 ? -7.421 3.715 6.914 1.00 97.56 92 LYS A CA 1
ATOM 748 C C . LYS A 1 92 ? -6.051 4.184 6.414 1.00 97.56 92 LYS A C 1
ATOM 750 O O . LYS A 1 92 ? -5.826 4.188 5.211 1.00 97.56 92 LYS A O 1
ATOM 755 N N . GLN A 1 93 ? -5.134 4.527 7.320 1.00 97.75 93 GLN A N 1
ATOM 756 C CA . GLN A 1 93 ? -3.775 4.943 6.949 1.00 97.75 93 GLN A CA 1
ATOM 757 C C . GLN A 1 93 ? -3.025 3.855 6.172 1.00 97.75 93 GLN A C 1
ATOM 759 O O . GLN A 1 93 ? -2.330 4.169 5.210 1.00 97.75 93 GLN A O 1
ATOM 764 N N . PHE A 1 94 ? -3.176 2.586 6.557 1.00 97.69 94 PHE A N 1
ATOM 765 C CA . PHE A 1 94 ? -2.593 1.468 5.815 1.00 97.69 94 PHE A CA 1
ATOM 766 C C . PHE A 1 94 ? -3.177 1.349 4.407 1.00 97.69 94 PHE A C 1
ATOM 768 O O . PHE A 1 94 ? -2.408 1.210 3.462 1.00 97.69 94 PHE A O 1
ATOM 775 N N . CYS A 1 95 ? -4.499 1.458 4.251 1.00 97.38 95 CYS A N 1
ATOM 776 C CA . CYS A 1 95 ? -5.129 1.443 2.930 1.00 97.38 95 CYS A CA 1
ATOM 777 C C . CYS A 1 95 ? -4.673 2.621 2.057 1.00 97.38 95 CYS A C 1
ATOM 779 O O . CYS A 1 95 ? -4.408 2.436 0.872 1.00 97.38 95 CYS A O 1
ATOM 781 N N . ASP A 1 96 ? -4.561 3.821 2.629 1.00 97.69 96 ASP A N 1
ATOM 782 C CA . ASP A 1 96 ? -4.085 5.006 1.908 1.00 97.69 96 ASP A CA 1
ATOM 783 C C . ASP A 1 96 ? -2.629 4.801 1.435 1.00 97.69 96 ASP A C 1
ATOM 785 O O . ASP A 1 96 ? -2.326 4.999 0.260 1.00 97.69 96 ASP A O 1
ATOM 789 N N . LEU A 1 97 ? -1.749 4.289 2.306 1.00 98.00 97 LEU A N 1
ATOM 790 C CA . LEU A 1 97 ? -0.358 3.965 1.959 1.00 98.00 97 LEU A CA 1
ATOM 791 C C . LEU A 1 97 ? -0.238 2.859 0.903 1.00 98.00 97 LEU A C 1
ATOM 793 O O . LEU A 1 97 ? 0.643 2.921 0.047 1.00 98.00 97 LEU A O 1
ATOM 797 N N . GLU A 1 98 ? -1.091 1.838 0.962 1.00 98.06 98 GLU A N 1
ATOM 798 C CA . GLU A 1 98 ? -1.122 0.765 -0.035 1.00 98.06 98 GLU A CA 1
ATOM 799 C C . GLU A 1 98 ? -1.511 1.316 -1.413 1.00 98.06 98 GLU A C 1
ATOM 801 O O . GLU A 1 98 ? -0.848 1.018 -2.409 1.00 98.06 98 GLU A O 1
ATOM 806 N N . ASN A 1 99 ? -2.518 2.191 -1.464 1.00 97.88 99 ASN A N 1
ATOM 807 C CA . ASN A 1 99 ? -2.925 2.863 -2.696 1.00 97.88 99 ASN A CA 1
ATOM 808 C C . ASN A 1 99 ? -1.808 3.748 -3.266 1.00 97.88 99 ASN A C 1
ATOM 810 O O . ASN A 1 99 ? -1.531 3.675 -4.466 1.00 97.88 99 ASN A O 1
ATOM 814 N N . ASP A 1 100 ? -1.128 4.523 -2.418 1.00 97.81 100 ASP A N 1
ATOM 815 C CA . ASP A 1 100 ? 0.008 5.354 -2.831 1.00 97.81 100 ASP A CA 1
ATOM 816 C C . ASP A 1 100 ? 1.150 4.496 -3.404 1.00 97.81 100 ASP A C 1
ATOM 818 O O . ASP A 1 100 ? 1.737 4.835 -4.438 1.00 97.81 100 ASP A O 1
ATOM 822 N N . CYS A 1 101 ? 1.448 3.353 -2.775 1.00 97.75 101 CYS A N 1
ATOM 823 C CA . CYS A 1 101 ? 2.446 2.401 -3.270 1.00 97.75 101 CYS A CA 1
ATOM 824 C C . CYS A 1 101 ? 2.078 1.856 -4.655 1.00 97.75 101 CYS A C 1
ATOM 826 O O . CYS A 1 101 ? 2.920 1.863 -5.557 1.00 97.75 101 CYS A O 1
ATOM 828 N N . LEU A 1 102 ? 0.827 1.427 -4.841 1.00 97.75 102 LEU A N 1
ATOM 829 C CA . LEU A 1 102 ? 0.336 0.911 -6.121 1.00 97.75 102 LEU A CA 1
ATOM 830 C C . LEU A 1 102 ? 0.378 1.980 -7.220 1.00 97.75 102 LEU A C 1
ATOM 832 O O . LEU A 1 102 ? 0.729 1.689 -8.369 1.00 97.75 102 LEU A O 1
ATOM 836 N N . GLU A 1 103 ? 0.045 3.229 -6.890 1.00 98.12 103 GLU A N 1
ATOM 837 C CA . GLU A 1 103 ? 0.123 4.327 -7.850 1.00 98.12 103 GLU A CA 1
ATOM 838 C C . GLU A 1 103 ? 1.575 4.624 -8.247 1.00 98.12 103 GLU A C 1
ATOM 840 O O . GLU A 1 103 ? 1.867 4.778 -9.440 1.00 98.12 103 GLU A O 1
ATOM 845 N N . MET A 1 104 ? 2.496 4.655 -7.279 1.00 97.88 104 MET A N 1
ATOM 846 C CA . MET A 1 104 ? 3.926 4.814 -7.552 1.00 97.88 104 MET A CA 1
ATOM 847 C C . MET A 1 104 ? 4.459 3.686 -8.435 1.00 97.88 104 MET A C 1
ATOM 849 O O . MET A 1 104 ? 5.114 3.965 -9.440 1.00 97.88 104 MET A O 1
ATOM 853 N N . GLU A 1 105 ? 4.147 2.430 -8.118 1.00 97.94 105 GLU A N 1
ATOM 854 C CA . GLU A 1 105 ? 4.570 1.276 -8.916 1.00 97.94 105 GLU A CA 1
ATOM 855 C C . GLU A 1 105 ? 4.055 1.372 -10.358 1.00 97.94 105 GLU A C 1
ATOM 857 O O . GLU A 1 105 ? 4.811 1.184 -11.315 1.00 97.94 105 GLU A O 1
ATOM 862 N N . LYS A 1 106 ? 2.786 1.754 -10.539 1.00 98.06 106 LYS A N 1
ATOM 863 C CA . LYS A 1 106 ? 2.206 1.967 -11.869 1.00 98.06 106 LYS A CA 1
ATOM 864 C C . LYS A 1 106 ? 2.936 3.066 -12.643 1.00 98.06 106 LYS A C 1
ATOM 866 O O . LYS A 1 106 ? 3.198 2.894 -13.835 1.00 98.06 106 LYS A O 1
ATOM 871 N N . ARG A 1 107 ? 3.270 4.187 -11.994 1.00 98.00 107 ARG A N 1
ATOM 872 C CA . ARG A 1 107 ? 4.039 5.278 -12.621 1.00 98.00 107 ARG A CA 1
ATOM 873 C C . ARG A 1 107 ? 5.427 4.799 -13.046 1.00 98.00 107 ARG A C 1
ATOM 875 O O . ARG A 1 107 ? 5.791 4.998 -14.202 1.00 98.00 107 ARG A O 1
ATOM 882 N N . PHE A 1 108 ? 6.147 4.098 -12.170 1.00 97.81 108 PHE A N 1
ATOM 883 C CA . PHE A 1 108 ? 7.464 3.544 -12.491 1.00 97.81 108 PHE A CA 1
ATOM 884 C C . PHE A 1 108 ? 7.416 2.545 -13.647 1.00 97.81 108 PHE A C 1
ATOM 886 O O . PHE A 1 108 ? 8.240 2.626 -14.556 1.00 97.81 108 PHE A O 1
ATOM 893 N N . ASN A 1 109 ? 6.435 1.641 -13.664 1.00 98.06 109 ASN A N 1
ATOM 894 C CA . ASN A 1 109 ? 6.279 0.686 -14.762 1.00 98.06 109 ASN A CA 1
ATOM 895 C C . ASN A 1 109 ? 6.028 1.397 -16.100 1.00 98.06 109 ASN A C 1
ATOM 897 O O . ASN A 1 109 ? 6.667 1.068 -17.100 1.00 98.06 109 ASN A O 1
ATOM 901 N N . ASN A 1 110 ? 5.185 2.435 -16.107 1.00 98.06 110 ASN A N 1
ATOM 902 C CA . ASN A 1 110 ? 4.953 3.244 -17.305 1.00 98.06 110 ASN A CA 1
ATOM 903 C C . ASN A 1 110 ? 6.230 3.955 -17.787 1.00 98.06 110 ASN A C 1
ATOM 905 O O . ASN A 1 110 ? 6.486 4.015 -18.992 1.00 98.06 110 ASN A O 1
ATOM 909 N N . GLU A 1 111 ? 7.042 4.492 -16.871 1.00 98.19 111 GLU A N 1
ATOM 910 C CA . GLU A 1 111 ? 8.323 5.121 -17.216 1.00 98.19 111 GLU A CA 1
ATOM 911 C C . GLU A 1 111 ? 9.314 4.110 -17.796 1.00 98.19 111 GLU A C 1
ATOM 913 O O . GLU A 1 111 ? 9.914 4.363 -18.843 1.00 98.19 111 GLU A O 1
ATOM 918 N N . VAL A 1 112 ? 9.452 2.942 -17.165 1.00 98.00 112 VAL A N 1
ATOM 919 C CA . VAL A 1 112 ? 10.316 1.858 -17.650 1.00 98.00 112 VAL A CA 1
ATOM 920 C C . VAL A 1 112 ? 9.906 1.422 -19.054 1.00 98.00 112 VAL A C 1
ATOM 922 O O . VAL A 1 112 ? 10.768 1.283 -19.926 1.00 98.00 112 VAL A O 1
ATOM 925 N N . ASP A 1 113 ? 8.611 1.251 -19.310 1.00 98.06 113 ASP A N 1
ATOM 926 C CA . ASP A 1 113 ? 8.123 0.862 -20.632 1.00 98.06 113 ASP A CA 1
ATOM 927 C C . ASP A 1 113 ? 8.332 1.966 -21.678 1.00 98.06 113 ASP A C 1
ATOM 929 O O . ASP A 1 113 ? 8.736 1.676 -22.808 1.00 98.06 113 ASP A O 1
ATOM 933 N N . SER A 1 114 ? 8.172 3.237 -21.301 1.00 98.25 114 SER A N 1
ATOM 934 C CA . SER A 1 114 ? 8.513 4.380 -22.159 1.00 98.25 114 SER A CA 1
ATOM 935 C C . SER A 1 114 ? 10.004 4.401 -22.528 1.00 98.25 114 SER A C 1
ATOM 937 O O . SER A 1 114 ? 10.372 4.551 -23.704 1.00 98.25 114 SER A O 1
ATOM 939 N N . TYR A 1 115 ? 10.888 4.173 -21.552 1.00 97.88 115 TYR A N 1
ATOM 940 C CA . TYR A 1 115 ? 12.326 4.082 -21.803 1.00 97.88 115 TYR A CA 1
ATOM 941 C C . TYR A 1 115 ? 12.679 2.884 -22.682 1.00 97.88 115 TYR A C 1
ATOM 943 O O . TYR A 1 115 ? 13.470 3.035 -23.615 1.00 97.88 115 TYR A O 1
ATOM 951 N N . ARG A 1 116 ? 12.058 1.717 -22.466 1.00 98.12 116 ARG A N 1
ATOM 952 C CA . ARG A 1 116 ? 12.241 0.537 -23.329 1.00 98.12 116 ARG A CA 1
ATOM 953 C C . ARG A 1 116 ? 11.880 0.836 -24.781 1.00 98.12 116 ARG A C 1
ATOM 955 O O . ARG A 1 116 ? 12.675 0.542 -25.673 1.00 98.12 116 ARG A O 1
ATOM 962 N N . GLN A 1 117 ? 10.732 1.469 -25.022 1.00 98.00 117 GLN A N 1
ATOM 963 C CA . GLN A 1 117 ? 10.316 1.859 -26.374 1.00 98.00 117 GLN A CA 1
ATOM 964 C C . GLN A 1 117 ? 11.294 2.853 -27.011 1.00 98.00 117 GLN A C 1
ATOM 966 O O . GLN A 1 117 ? 11.619 2.743 -28.194 1.00 98.00 117 GLN A O 1
ATOM 971 N N . THR A 1 118 ? 11.786 3.815 -26.231 1.00 98.12 118 THR A N 1
ATOM 972 C 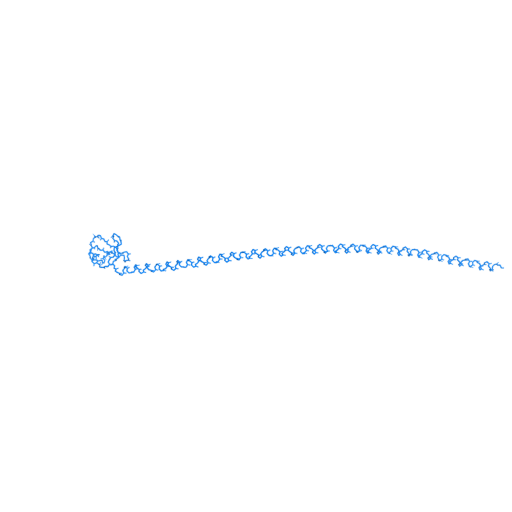CA . THR A 1 118 ? 12.761 4.807 -26.704 1.00 98.12 118 THR A CA 1
ATOM 973 C C . THR A 1 118 ? 14.083 4.146 -27.085 1.00 98.12 118 THR A C 1
ATOM 975 O O . THR A 1 118 ? 14.601 4.393 -28.174 1.00 98.12 118 THR A O 1
ATOM 978 N N . ILE A 1 119 ? 14.599 3.251 -26.238 1.00 97.88 119 ILE A N 1
ATOM 979 C CA . ILE A 1 119 ? 15.815 2.477 -26.515 1.00 97.88 119 ILE A CA 1
ATOM 980 C C . ILE A 1 119 ? 15.644 1.659 -27.796 1.00 97.88 119 ILE A C 1
ATOM 982 O O . ILE A 1 119 ? 16.522 1.692 -28.656 1.00 97.88 119 ILE A O 1
ATOM 986 N N . GLN A 1 120 ? 14.506 0.980 -27.961 1.00 97.88 120 GLN A N 1
ATOM 987 C CA . GLN A 1 120 ? 14.237 0.172 -29.148 1.00 97.88 120 GLN A CA 1
ATOM 988 C C . GLN A 1 120 ? 14.231 1.018 -30.432 1.00 97.88 120 GLN A C 1
ATOM 990 O O . GLN A 1 120 ? 14.845 0.624 -31.424 1.00 97.88 120 GLN A O 1
ATOM 995 N N . LYS A 1 121 ? 13.606 2.204 -30.406 1.00 97.62 121 LYS A N 1
ATOM 996 C CA . LYS A 1 121 ? 13.616 3.146 -31.542 1.00 97.62 121 LYS A CA 1
ATOM 997 C C . LYS A 1 121 ? 15.025 3.635 -31.877 1.00 97.62 121 LYS A C 1
ATOM 999 O O . LYS A 1 121 ? 15.398 3.683 -33.045 1.00 97.62 121 LYS A O 1
ATOM 1004 N N . LEU A 1 122 ? 15.819 3.987 -30.868 1.00 97.44 122 LEU A N 1
ATOM 1005 C CA . LEU A 1 122 ? 17.196 4.441 -31.081 1.00 97.44 122 LEU A CA 1
ATOM 1006 C C . LEU A 1 122 ? 18.081 3.320 -31.639 1.00 97.44 122 LEU A C 1
ATOM 1008 O O . LEU A 1 122 ? 18.925 3.564 -32.501 1.00 97.44 122 LEU A O 1
ATOM 1012 N N . GLN A 1 123 ? 17.877 2.083 -31.183 1.00 97.12 123 GLN A N 1
ATOM 1013 C CA . GLN A 1 123 ? 18.582 0.915 -31.707 1.00 97.12 123 GLN A CA 1
ATOM 1014 C C . GLN A 1 123 ? 18.227 0.646 -33.170 1.00 97.12 123 GLN A C 1
ATOM 1016 O O . GLN A 1 123 ? 19.141 0.439 -33.968 1.00 97.12 123 GLN A O 1
ATOM 1021 N N . SER A 1 124 ? 16.942 0.694 -33.543 1.00 96.81 124 SER A N 1
ATOM 1022 C CA . SER A 1 124 ? 16.533 0.494 -34.939 1.00 96.81 124 SER A CA 1
ATOM 1023 C C . SER A 1 124 ? 17.096 1.588 -35.847 1.00 96.81 124 SER A C 1
ATOM 1025 O O . SER A 1 124 ? 17.738 1.277 -36.844 1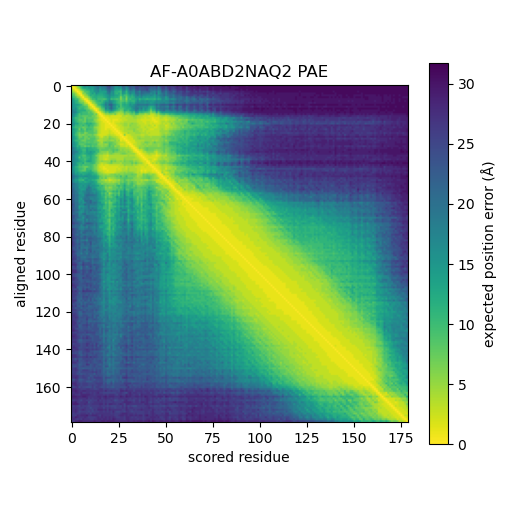.00 96.81 124 SER A O 1
ATOM 1027 N N . GLN A 1 125 ? 16.982 2.858 -35.441 1.00 96.88 125 GLN A N 1
ATOM 1028 C CA . GLN A 1 125 ? 17.560 3.985 -36.182 1.00 96.88 125 GLN A CA 1
ATOM 1029 C C . GLN A 1 125 ? 19.072 3.830 -36.377 1.00 96.88 125 GLN A C 1
ATOM 1031 O O . GLN A 1 125 ? 19.594 4.074 -37.463 1.00 96.88 125 GLN A O 1
ATOM 1036 N N . ARG A 1 126 ? 19.793 3.394 -35.337 1.00 96.75 126 ARG A N 1
ATOM 1037 C CA . ARG A 1 126 ? 21.238 3.159 -35.429 1.00 96.75 126 ARG A CA 1
ATOM 1038 C C . ARG A 1 126 ? 21.580 2.030 -36.399 1.00 96.75 126 ARG A C 1
ATOM 1040 O O . ARG A 1 126 ? 22.555 2.159 -37.135 1.00 96.75 126 ARG A O 1
ATOM 1047 N N . LEU A 1 127 ? 20.808 0.945 -36.403 1.00 96.50 127 LEU A N 1
ATOM 1048 C CA . LEU A 1 127 ? 21.004 -0.161 -37.342 1.00 96.50 127 LEU A CA 1
ATOM 1049 C C . LEU A 1 127 ? 20.757 0.276 -38.791 1.00 96.50 127 LEU A C 1
ATOM 1051 O O . LEU A 1 127 ? 21.561 -0.057 -39.662 1.00 96.50 127 LEU A O 1
ATOM 1055 N N . ASP A 1 128 ? 19.718 1.073 -39.039 1.00 96.19 128 ASP A N 1
ATOM 1056 C CA . ASP A 1 128 ? 19.403 1.594 -40.375 1.00 96.19 128 ASP A CA 1
ATOM 1057 C C . ASP A 1 128 ? 20.514 2.515 -40.904 1.00 96.19 128 ASP A C 1
ATOM 1059 O O . ASP A 1 128 ? 20.934 2.397 -42.062 1.00 96.19 128 ASP A O 1
ATOM 1063 N N . MET A 1 129 ? 21.052 3.391 -40.046 1.00 96.38 129 MET A N 1
ATOM 1064 C CA . MET A 1 129 ? 22.195 4.241 -40.398 1.00 96.38 129 MET A CA 1
ATOM 1065 C C . MET A 1 129 ? 23.432 3.406 -40.744 1.00 96.38 129 MET A C 1
ATOM 1067 O O . MET A 1 129 ? 24.021 3.608 -41.803 1.00 96.38 129 MET A O 1
ATOM 1071 N N . LEU A 1 130 ? 23.784 2.423 -39.908 1.00 96.38 130 LEU A N 1
ATOM 1072 C CA . LEU A 1 130 ? 24.935 1.546 -40.155 1.00 96.38 130 LEU A CA 1
ATOM 1073 C C . LEU A 1 130 ? 24.779 0.731 -41.447 1.00 96.38 130 LEU A C 1
ATOM 1075 O O . LEU A 1 130 ? 25.745 0.563 -42.189 1.00 96.38 130 LEU A O 1
ATOM 1079 N N . SER A 1 131 ? 23.571 0.243 -41.738 1.00 96.50 131 SER A N 1
ATOM 1080 C CA . SER A 1 131 ? 23.260 -0.450 -42.995 1.00 96.50 131 SER A CA 1
ATOM 1081 C C . SER A 1 131 ? 23.478 0.465 -44.205 1.00 96.50 131 SER A C 1
ATOM 1083 O O . SER A 1 131 ? 24.122 0.087 -45.187 1.00 96.50 131 SER A O 1
ATOM 1085 N N . THR A 1 132 ? 23.009 1.711 -44.110 1.00 95.94 132 THR A N 1
ATOM 1086 C CA . THR A 1 132 ? 23.178 2.716 -45.166 1.00 95.94 132 THR A CA 1
ATOM 1087 C C . THR A 1 132 ? 24.654 3.050 -45.388 1.00 95.94 132 THR A C 1
ATOM 1089 O O . THR A 1 132 ? 25.122 3.037 -46.528 1.00 95.94 132 THR A O 1
ATOM 1092 N N . GLU A 1 133 ? 25.418 3.264 -44.315 1.00 96.06 133 GLU A N 1
ATOM 1093 C CA . GLU A 1 133 ? 26.867 3.493 -44.380 1.00 96.06 133 GLU A CA 1
ATOM 1094 C C . GLU A 1 133 ? 27.609 2.313 -45.020 1.00 96.06 133 GLU A C 1
ATOM 1096 O O . GLU A 1 133 ? 28.465 2.514 -45.883 1.00 96.06 133 GLU A O 1
ATOM 1101 N N . GLN A 1 134 ? 27.266 1.073 -44.657 1.00 96.38 134 GLN A N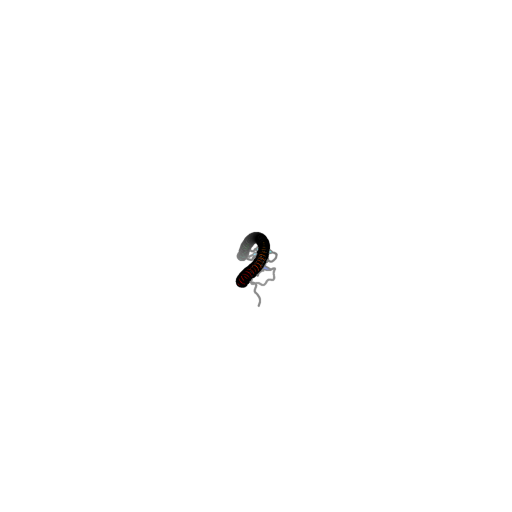 1
ATOM 1102 C CA . GLN A 1 134 ? 27.871 -0.117 -45.259 1.00 96.38 134 GLN A CA 1
ATOM 1103 C C . GLN A 1 134 ? 27.599 -0.209 -46.763 1.00 96.38 134 GLN A C 1
ATOM 1105 O O . GLN A 1 134 ? 28.509 -0.549 -47.526 1.00 96.38 134 GLN A O 1
ATOM 1110 N N . ASN A 1 135 ? 26.384 0.127 -47.201 1.00 95.94 135 ASN A N 1
ATOM 1111 C CA . ASN A 1 135 ? 26.031 0.148 -48.620 1.00 95.94 135 ASN A CA 1
ATOM 1112 C C . ASN A 1 135 ? 26.811 1.225 -49.387 1.00 95.94 135 ASN A C 1
ATOM 1114 O O . ASN A 1 135 ? 27.326 0.940 -50.468 1.00 95.94 135 ASN A O 1
ATOM 1118 N N . LEU A 1 136 ? 26.974 2.422 -48.812 1.00 96.38 136 LEU A N 1
ATOM 1119 C CA . LEU A 1 136 ? 27.790 3.491 -49.401 1.00 96.38 136 LEU A CA 1
ATOM 1120 C C . LEU A 1 136 ? 29.266 3.088 -49.508 1.00 96.38 136 LEU A C 1
ATOM 1122 O O . LEU A 1 136 ? 29.878 3.236 -50.565 1.00 96.38 136 LEU A O 1
ATOM 1126 N N . ILE A 1 137 ? 29.833 2.511 -48.442 1.00 96.31 137 ILE A N 1
ATOM 1127 C CA . ILE A 1 137 ? 31.215 2.008 -48.443 1.00 96.31 137 ILE A CA 1
ATOM 1128 C C . ILE A 1 137 ? 31.398 0.933 -49.517 1.00 96.31 137 ILE A C 1
ATOM 1130 O O . ILE A 1 137 ? 32.435 0.899 -50.182 1.00 96.31 137 ILE A O 1
ATOM 1134 N N . LYS A 1 138 ? 30.418 0.039 -49.682 1.00 96.75 138 LYS A N 1
ATOM 1135 C CA . LYS A 1 138 ? 30.451 -0.984 -50.729 1.00 96.75 138 LYS A CA 1
ATOM 1136 C C . LYS A 1 138 ? 30.432 -0.346 -52.121 1.00 96.75 138 LYS A C 1
ATOM 1138 O O . LYS A 1 138 ? 31.304 -0.674 -52.916 1.00 96.75 138 LYS A O 1
ATOM 1143 N N . GLY A 1 139 ? 29.530 0.606 -52.367 1.00 95.88 139 GLY A N 1
ATOM 1144 C CA . GLY A 1 139 ? 29.468 1.347 -53.631 1.00 95.88 139 GLY A CA 1
ATOM 1145 C C . GLY A 1 139 ? 30.799 2.014 -53.985 1.00 95.88 139 GLY A C 1
ATOM 1146 O O . GLY A 1 139 ? 31.344 1.769 -55.056 1.00 95.88 139 GLY A O 1
ATOM 1147 N N . HIS A 1 140 ? 31.404 2.746 -53.045 1.00 95.81 140 HIS A N 1
ATOM 1148 C CA . HIS A 1 140 ? 32.713 3.371 -53.269 1.00 95.81 140 HIS A CA 1
ATOM 1149 C C . HIS A 1 140 ? 33.850 2.365 -53.490 1.00 95.81 140 HIS A C 1
ATOM 1151 O O . HIS A 1 140 ? 34.789 2.645 -54.235 1.00 95.81 140 HIS A O 1
ATOM 1157 N N . LYS A 1 141 ? 33.802 1.186 -52.856 1.00 96.56 141 LYS A N 1
ATOM 1158 C CA . LYS A 1 141 ? 34.773 0.113 -53.130 1.00 96.56 141 LYS A CA 1
ATOM 1159 C C . LYS A 1 141 ? 34.627 -0.425 -54.550 1.00 96.56 141 LYS A C 1
ATOM 1161 O O . LYS A 1 141 ? 35.647 -0.705 -55.178 1.00 96.56 141 LYS A O 1
ATOM 1166 N N . ASP A 1 142 ? 33.399 -0.568 -55.033 1.00 96.31 142 ASP A N 1
ATOM 1167 C CA . ASP A 1 142 ? 33.118 -1.049 -56.385 1.00 96.31 142 ASP A CA 1
ATOM 1168 C C . ASP A 1 142 ? 33.602 -0.027 -57.433 1.00 96.31 142 ASP A C 1
ATOM 1170 O O . ASP A 1 142 ? 34.370 -0.398 -58.321 1.00 96.31 142 ASP A O 1
ATOM 1174 N N . GLU A 1 143 ? 33.302 1.265 -57.248 1.00 96.69 143 GLU A N 1
ATOM 1175 C CA . GLU A 1 143 ? 33.817 2.368 -58.087 1.00 96.69 143 GLU A CA 1
ATOM 1176 C C . GLU A 1 143 ? 35.357 2.411 -58.112 1.00 96.69 143 GLU A C 1
ATOM 1178 O O . GLU A 1 143 ? 35.987 2.543 -59.166 1.00 96.69 143 GLU A O 1
ATOM 1183 N N . LEU A 1 144 ? 35.997 2.261 -56.946 1.00 96.62 144 LEU A N 1
ATOM 1184 C CA . LEU A 1 144 ? 37.457 2.254 -56.838 1.00 96.62 144 LEU A CA 1
ATOM 1185 C C . LEU A 1 144 ? 38.074 1.047 -57.556 1.00 96.62 144 LEU A C 1
ATOM 1187 O O . LEU A 1 144 ? 39.143 1.170 -58.163 1.00 96.62 144 LEU A O 1
ATOM 1191 N N . ASN A 1 145 ? 37.418 -0.114 -57.503 1.00 96.19 145 ASN A N 1
ATOM 1192 C CA . ASN A 1 145 ? 37.847 -1.302 -58.236 1.00 96.19 145 ASN A CA 1
ATOM 1193 C C . ASN A 1 145 ? 37.722 -1.103 -59.751 1.00 96.19 145 ASN A C 1
ATOM 1195 O O . ASN A 1 145 ? 38.659 -1.450 -60.468 1.00 96.19 145 ASN A O 1
ATOM 1199 N N . GLU A 1 146 ? 36.634 -0.500 -60.229 1.00 96.56 146 GLU A N 1
ATOM 1200 C CA . GLU A 1 146 ? 36.452 -0.164 -61.646 1.00 96.56 146 GLU A CA 1
ATOM 1201 C C . GLU A 1 146 ? 37.561 0.777 -62.138 1.00 96.56 146 GLU A C 1
ATOM 1203 O O . GLU A 1 146 ? 38.301 0.433 -63.063 1.00 96.56 146 GLU A O 1
ATOM 1208 N N . CYS A 1 147 ? 37.800 1.883 -61.423 1.00 95.38 147 CYS A N 1
ATOM 1209 C CA . CYS A 1 147 ? 38.890 2.818 -61.727 1.00 95.38 147 CYS A CA 1
ATOM 1210 C C . CYS A 1 147 ? 40.263 2.121 -61.741 1.00 95.38 147 CYS A C 1
ATOM 1212 O O . CYS A 1 147 ? 41.144 2.432 -62.550 1.00 95.38 147 CYS A O 1
ATOM 1214 N N . ARG A 1 148 ? 40.477 1.157 -60.834 1.00 96.19 148 ARG A N 1
ATOM 1215 C CA . ARG A 1 148 ? 41.717 0.375 -60.766 1.00 96.19 148 ARG A CA 1
ATOM 1216 C C . ARG A 1 148 ? 41.889 -0.534 -61.984 1.00 96.19 148 ARG A C 1
ATOM 1218 O O . ARG A 1 148 ? 43.018 -0.662 -62.468 1.00 96.19 148 ARG A O 1
ATOM 1225 N N . GLU A 1 149 ? 40.823 -1.159 -62.476 1.00 95.69 149 GLU A N 1
ATOM 1226 C CA . GLU A 1 149 ? 40.860 -1.981 -63.692 1.00 95.69 149 GLU A CA 1
ATOM 1227 C C . GLU A 1 149 ? 41.047 -1.132 -64.960 1.00 95.69 149 GLU A C 1
ATOM 1229 O O . GLU A 1 149 ? 41.849 -1.492 -65.834 1.00 95.69 149 GLU A O 1
ATOM 1234 N N . GLU A 1 150 ? 40.425 0.045 -65.037 1.00 95.19 150 GLU A N 1
ATOM 1235 C CA . GLU A 1 150 ? 40.670 1.008 -66.117 1.00 95.19 150 GLU A CA 1
ATOM 1236 C C . GLU A 1 150 ? 42.134 1.466 -66.147 1.00 95.19 150 GLU A C 1
ATOM 1238 O O . GLU A 1 150 ? 42.791 1.416 -67.193 1.00 95.19 150 GLU A O 1
ATOM 1243 N N . LEU A 1 151 ? 42.697 1.829 -64.989 1.00 95.25 151 LEU A N 1
ATOM 1244 C CA . LEU A 1 151 ? 44.108 2.206 -64.863 1.00 95.25 151 LEU A CA 1
ATOM 1245 C C . LEU A 1 151 ? 45.052 1.079 -65.297 1.00 95.25 151 LEU A C 1
ATOM 1247 O O . LEU A 1 151 ? 46.048 1.338 -65.983 1.00 95.25 151 LEU A O 1
ATOM 1251 N N . LYS A 1 152 ? 44.759 -0.176 -64.929 1.00 95.00 152 LYS A N 1
ATOM 1252 C CA . LYS A 1 152 ? 45.523 -1.344 -65.406 1.00 95.00 152 LYS A CA 1
ATOM 1253 C C . LYS A 1 152 ? 45.459 -1.454 -66.928 1.00 95.00 152 LYS A C 1
ATOM 1255 O O . LYS A 1 152 ? 46.499 -1.634 -67.567 1.00 95.00 152 LYS A O 1
ATOM 1260 N N . THR A 1 153 ? 44.273 -1.291 -67.506 1.00 94.44 153 THR A N 1
ATOM 1261 C CA . THR A 1 153 ? 44.053 -1.357 -68.956 1.00 94.44 153 THR A CA 1
ATOM 1262 C C . THR A 1 153 ? 44.829 -0.261 -69.688 1.00 94.44 153 THR A C 1
ATOM 1264 O O . THR A 1 153 ? 45.597 -0.556 -70.610 1.00 94.44 153 THR A O 1
ATOM 1267 N N . LEU A 1 154 ? 44.729 0.989 -69.229 1.00 93.81 154 LEU A N 1
ATOM 1268 C CA . LEU A 1 154 ? 45.490 2.121 -69.766 1.00 93.81 154 LEU A CA 1
ATOM 1269 C C . LEU A 1 154 ? 47.000 1.885 -69.668 1.00 93.81 154 LEU A C 1
ATOM 1271 O O . LEU A 1 154 ? 47.729 2.100 -70.641 1.00 93.81 154 LEU A O 1
ATOM 1275 N N . LYS A 1 155 ? 47.481 1.371 -68.530 1.00 94.06 155 LYS A N 1
ATOM 1276 C CA . LYS A 1 155 ? 48.894 1.012 -68.347 1.00 94.06 155 LYS A CA 1
ATOM 1277 C C . LYS A 1 155 ? 49.348 -0.031 -69.374 1.00 94.06 155 LYS A C 1
ATOM 1279 O O . LYS A 1 155 ? 50.418 0.128 -69.963 1.00 94.06 155 LYS A O 1
ATOM 1284 N N . CYS A 1 156 ? 48.542 -1.060 -69.643 1.00 90.94 156 CYS A N 1
ATOM 1285 C CA . CYS A 1 156 ? 48.826 -2.055 -70.681 1.00 90.94 156 CYS A CA 1
ATOM 1286 C C . CYS A 1 156 ? 48.880 -1.438 -72.089 1.00 90.94 156 CYS A C 1
ATOM 1288 O O . CYS A 1 156 ? 49.802 -1.741 -72.853 1.00 90.94 156 CYS A O 1
ATOM 1290 N N . VAL A 1 157 ? 47.936 -0.558 -72.433 1.00 91.75 157 VAL A N 1
ATOM 1291 C CA . VAL A 1 157 ? 47.904 0.142 -73.731 1.00 91.75 157 VAL A CA 1
ATOM 1292 C C . VAL A 1 157 ? 49.144 1.022 -73.915 1.00 91.75 157 VAL A C 1
ATOM 1294 O O . VAL A 1 157 ? 49.805 0.950 -74.955 1.00 91.75 157 VAL A O 1
ATOM 1297 N N . LEU A 1 158 ? 49.522 1.797 -72.895 1.00 88.62 158 LEU A N 1
ATOM 1298 C CA . LEU A 1 158 ? 50.716 2.649 -72.927 1.00 88.62 158 LEU A CA 1
ATOM 1299 C C . LEU A 1 158 ? 52.005 1.835 -73.096 1.00 88.62 158 LEU A C 1
ATOM 1301 O O . LEU A 1 158 ? 52.872 2.211 -73.890 1.00 88.62 158 LEU A O 1
ATOM 1305 N N . LEU A 1 159 ? 52.123 0.698 -72.402 1.00 87.38 159 LEU A N 1
ATOM 1306 C CA . LEU A 1 159 ? 53.264 -0.209 -72.555 1.00 87.38 159 LEU A CA 1
ATOM 1307 C C . LEU A 1 159 ? 53.356 -0.767 -73.984 1.00 87.38 159 LEU A C 1
ATOM 1309 O O . LEU A 1 159 ? 54.441 -0.730 -74.569 1.00 87.38 159 LEU A O 1
ATOM 1313 N N . LYS A 1 160 ? 52.234 -1.194 -74.584 1.00 82.75 160 LYS A N 1
ATOM 1314 C CA . LYS A 1 160 ? 52.178 -1.645 -75.991 1.00 82.75 160 LYS A CA 1
ATOM 1315 C C . LYS A 1 160 ? 52.551 -0.532 -76.979 1.00 82.75 160 LYS A C 1
ATOM 1317 O O . LYS A 1 160 ? 53.316 -0.759 -77.915 1.00 82.75 160 LYS A O 1
ATOM 1322 N N . HIS A 1 161 ? 52.057 0.690 -76.778 1.00 79.44 161 HIS A N 1
ATOM 1323 C CA . HIS A 1 161 ? 52.425 1.823 -77.634 1.00 79.44 161 HIS A CA 1
ATOM 1324 C C . HIS A 1 161 ? 53.915 2.161 -77.540 1.00 79.44 161 HIS A C 1
ATOM 1326 O O . HIS A 1 161 ? 54.536 2.478 -78.559 1.00 79.44 161 HIS A O 1
ATOM 1332 N N . ARG A 1 162 ? 54.501 2.080 -76.340 1.00 78.25 162 ARG A N 1
ATOM 1333 C CA . ARG A 1 162 ? 55.932 2.323 -76.123 1.00 78.25 162 ARG A CA 1
ATOM 1334 C C . ARG A 1 162 ? 56.795 1.288 -76.846 1.00 78.25 162 ARG A C 1
ATOM 1336 O O . ARG A 1 162 ? 57.750 1.685 -77.513 1.00 78.25 162 ARG A O 1
ATOM 1343 N N . THR A 1 163 ? 56.455 0.001 -76.763 1.00 74.94 163 THR A N 1
ATOM 1344 C CA . THR A 1 163 ? 57.194 -1.070 -77.458 1.00 74.94 163 THR A CA 1
ATOM 1345 C C . THR A 1 163 ? 57.027 -1.000 -78.974 1.00 74.94 163 THR A C 1
ATOM 1347 O O . THR A 1 163 ? 57.991 -1.195 -79.708 1.00 74.94 163 THR A O 1
ATOM 1350 N N . HIS A 1 164 ? 55.844 -0.637 -79.470 1.00 69.50 164 HIS A N 1
ATOM 1351 C CA . HIS A 1 164 ? 55.622 -0.478 -80.907 1.00 69.50 164 HIS A CA 1
ATOM 1352 C C . HIS A 1 164 ? 56.347 0.751 -81.486 1.00 69.50 164 HIS A C 1
ATOM 1354 O O . HIS A 1 164 ? 56.928 0.678 -82.571 1.00 69.50 164 HIS A O 1
ATOM 1360 N N . LYS A 1 165 ? 56.372 1.883 -80.762 1.00 68.88 165 LYS A N 1
ATOM 1361 C CA . LYS A 1 165 ? 57.166 3.062 -81.157 1.00 68.88 165 LYS A CA 1
ATOM 1362 C C . LYS A 1 165 ? 58.666 2.765 -81.141 1.00 68.88 165 LYS A C 1
ATOM 1364 O O . LYS A 1 165 ? 59.353 3.143 -82.089 1.00 68.88 165 LYS A O 1
ATOM 1369 N N . SER A 1 166 ? 59.173 2.077 -80.115 1.00 66.69 166 SER A N 1
ATOM 1370 C CA . SER A 1 166 ? 60.592 1.708 -80.053 1.00 66.69 166 SER A CA 1
ATOM 1371 C C . SER A 1 166 ? 60.975 0.712 -81.151 1.00 66.69 166 SER A C 1
ATOM 1373 O O . SER A 1 166 ? 62.036 0.861 -81.754 1.00 66.69 166 SER A O 1
ATOM 1375 N N . PHE A 1 167 ? 60.097 -0.238 -81.481 1.00 64.88 167 PHE A N 1
ATOM 1376 C CA . PHE A 1 167 ? 60.281 -1.158 -82.603 1.00 64.88 167 PHE A CA 1
ATOM 1377 C C . PHE A 1 167 ? 60.313 -0.426 -83.952 1.00 64.88 167 PHE A C 1
ATOM 1379 O O . PHE A 1 167 ? 61.264 -0.593 -84.712 1.00 64.88 167 PHE A O 1
ATOM 1386 N N . LYS A 1 168 ? 59.348 0.467 -84.225 1.00 66.44 168 LYS A N 1
ATOM 1387 C CA . LYS A 1 168 ? 59.347 1.296 -85.447 1.00 66.44 168 LYS A CA 1
ATOM 1388 C C . LYS A 1 168 ? 60.606 2.156 -85.576 1.00 66.44 168 LYS A C 1
ATOM 1390 O O . LYS A 1 168 ? 61.141 2.286 -86.673 1.00 66.44 168 LYS A O 1
ATOM 1395 N N . TYR A 1 169 ? 61.081 2.732 -84.472 1.00 67.00 169 TYR A N 1
ATOM 1396 C CA . TYR A 1 169 ? 62.316 3.517 -84.457 1.00 67.00 169 TYR A CA 1
ATOM 1397 C C . TYR A 1 169 ? 63.545 2.650 -84.776 1.00 67.00 169 TYR A C 1
ATOM 1399 O O . TYR A 1 169 ? 64.356 3.030 -85.618 1.00 67.00 169 TYR A O 1
ATOM 1407 N N . ARG A 1 170 ? 63.641 1.449 -84.187 1.00 63.59 170 ARG A N 1
ATOM 1408 C CA . ARG A 1 170 ? 64.711 0.481 -84.489 1.00 63.59 170 ARG A CA 1
ATOM 1409 C C . ARG A 1 170 ? 64.674 -0.001 -85.942 1.00 63.59 170 ARG A C 1
ATOM 1411 O O . ARG A 1 170 ? 65.723 -0.039 -86.569 1.00 63.59 170 ARG A O 1
ATOM 1418 N N . CYS A 1 171 ? 63.498 -0.296 -86.501 1.00 60.22 171 CYS A N 1
ATOM 1419 C CA . CYS A 1 171 ? 63.366 -0.661 -87.917 1.00 60.22 171 CYS A CA 1
ATOM 1420 C C . CYS A 1 171 ? 63.809 0.465 -88.859 1.00 60.22 171 CYS A C 1
ATOM 1422 O O . CYS A 1 171 ? 64.506 0.184 -89.828 1.00 60.22 171 CYS A O 1
ATOM 1424 N N . ARG A 1 172 ? 63.457 1.729 -88.575 1.00 66.06 172 ARG A N 1
ATOM 1425 C CA . ARG A 1 172 ? 63.922 2.875 -89.382 1.00 66.06 172 ARG A CA 1
ATOM 1426 C C . ARG A 1 172 ? 65.435 3.058 -89.314 1.00 66.06 172 ARG A C 1
ATOM 1428 O O . ARG A 1 172 ? 66.057 3.288 -90.340 1.00 66.06 172 ARG A O 1
ATOM 1435 N N . LEU A 1 173 ? 66.025 2.930 -88.124 1.00 62.59 173 LEU A N 1
ATOM 1436 C CA . LEU A 1 173 ? 67.482 2.953 -87.970 1.00 62.59 173 LEU A CA 1
ATOM 1437 C C . LEU A 1 173 ? 68.150 1.831 -88.771 1.00 62.59 173 LEU A C 1
ATOM 1439 O O . LEU A 1 173 ? 69.151 2.075 -89.430 1.00 62.59 173 LEU A O 1
ATOM 1443 N N . PHE A 1 174 ? 67.574 0.628 -88.754 1.00 60.88 174 PHE A N 1
ATOM 1444 C CA . PHE A 1 174 ? 68.103 -0.512 -89.499 1.00 60.88 174 PHE A CA 1
ATOM 1445 C C . PHE A 1 174 ? 67.977 -0.334 -91.020 1.00 60.88 174 PHE A C 1
ATOM 1447 O O . PHE A 1 174 ? 68.908 -0.652 -91.748 1.00 60.88 174 PHE A O 1
ATOM 1454 N N . GLN A 1 175 ? 66.866 0.230 -91.508 1.00 62.97 175 GLN A N 1
ATOM 1455 C CA . GLN A 1 175 ? 66.697 0.570 -92.928 1.00 62.97 175 GLN A CA 1
ATOM 1456 C C . GLN A 1 175 ? 67.678 1.654 -93.392 1.00 62.97 175 GLN A C 1
ATOM 1458 O O . GLN A 1 175 ? 68.216 1.544 -94.486 1.00 62.97 175 GLN A O 1
ATOM 1463 N N . ASN A 1 176 ? 67.958 2.656 -92.554 1.00 61.97 176 ASN A N 1
ATOM 1464 C CA . ASN A 1 176 ? 68.938 3.703 -92.862 1.00 61.97 176 ASN A CA 1
ATOM 1465 C C . ASN A 1 176 ? 70.398 3.218 -92.814 1.00 61.97 176 ASN A C 1
ATOM 1467 O O . ASN A 1 176 ? 71.268 3.922 -93.304 1.00 61.97 176 ASN A O 1
ATOM 1471 N N . LEU A 1 177 ? 70.677 2.066 -92.197 1.00 59.50 177 LEU A N 1
ATOM 1472 C CA . LEU A 1 177 ? 72.011 1.448 -92.165 1.00 59.50 177 LEU A CA 1
ATOM 1473 C C . LEU A 1 177 ? 72.259 0.493 -93.347 1.00 59.50 177 LEU A C 1
ATOM 1475 O O . LEU A 1 177 ? 73.389 0.055 -93.537 1.00 59.50 177 LEU A O 1
ATOM 1479 N N . LEU A 1 178 ? 71.212 0.133 -94.097 1.00 56.56 178 LEU A N 1
ATOM 1480 C CA . LEU A 1 178 ? 71.262 -0.790 -95.239 1.00 56.56 178 LEU A CA 1
ATOM 1481 C C . LEU A 1 178 ? 71.175 -0.084 -96.607 1.00 56.56 178 LEU A C 1
ATOM 1483 O O . LEU A 1 178 ? 71.235 -0.768 -97.627 1.00 56.56 178 LEU A O 1
ATOM 1487 N N . MET A 1 179 ? 71.022 1.244 -96.629 1.00 46.50 179 MET A N 1
ATOM 1488 C CA . MET A 1 179 ? 71.189 2.098 -97.816 1.00 46.50 179 MET A CA 1
ATOM 1489 C C . MET A 1 179 ? 72.505 2.860 -97.720 1.00 46.50 179 MET A C 1
ATOM 1491 O O . MET A 1 179 ? 73.140 3.034 -98.781 1.00 46.50 179 MET A O 1
#

Foldseek 3Di:
DDDQQPLDNDDDPALWAAEPQPRHIHHPVSQVPQPPKADDDDRYIHRHPVSVVVVVVVVVVVVVVVVVVVVVVVVVVVVVVVVVVVVVVVVVVVVVVVVVVVVVVVVVVVVVVVVVVVVVVVVVVVVVVVVVVVVVVVVVVVVVVVVVVVVVVVVVVVVVVVVVVVVVVVVVVVVVVVD

Sequence (179 aa):
MQSQFQCCNKSKLTNNYFCVKCFHLFHKSCQERVKGLITIDGHRIICSDGCAQDITTREQEHEDEKNKLLKTINDLEVRMLDQERHIALQQKQFCDLENDCLEMEKRFNNEVDSYRQTIQKLQSQRLDMLSTEQNLIKGHKDELNECREELKTLKCVLLKHRTHKSFKYRCRLFQNLLM

Secondary structure (DSSP, 8-state):
-----TT-SS-----EEEETTT--EEEHHHHTT-TTPEEEETTEEE-SHHHHHHHHHHHHHHHHHHHHHHHHHHHHHHHHHHHHHHHHHHHHHHHHHHHHHHHHHHHHHHHHHHHHHHHHHHHHHHHHHHHHHHHHHHHHHHHHHHHHHHHHHHHHHHHHHHHHHHHHHHHHHHHHH--